Protein AF-A0A2C5Y405-F1 (afdb_monomer)

Mean predicted aligned error: 9.42 Å

Radius of gyration: 28.65 Å; Cα contacts (8 Å, |Δi|>4): 340; chains: 1; bounding box: 115×61×67 Å

Secondary structure (DSSP, 8-state):
-HHHHHHHHHHHHSSPPPHHHHH-HHHHHHHHHSTTTTTT----SS-SHHHHHHHHHHHHHHHHHHHHHHTS-S--S-SSSHHHHHHHHHHTT-HHHHHHHHHHHHHS-HHHHHHHHHHHHHHHHHHHHHHHGGGS-GGGHHHHHHHHHHHHHHHHHHHHHHTTSSSEEEEE-S-S-GGGEEEPP---S-GGGTTS-----TTTEEEEE-EEEEEETTEEEEEEEE-EEEEEHHHHHHHHHHHHHHHHHHHHHHHHHHHHHHHTTS-S---------------

Foldseek 3Di:
DVVLLLVLLLVFQLDFADPVLLPPVVLVCLLCPPPQNPVQAFQHSGNPNLNSVRSSLSLLSLLQVLCQQQQLALFQLDLDCVVRVVLVVVCVVAVQVSLVVSLVRNPPPVVSRVVSNLVSLVSSLVSSCVRCLSSGHPVCNVPSSVSSSVVSVVVNVVSNVQSNDSWNKHWDQDCPDQVQEFESDDPDPDPPPPPPGRRGDPVFWGFRHTWIWTADSVDRDIDTPHGTYTHTCVSRVVSVVVVVVVVVVVVVVVVVVVVVVVVVPPPDDDDDDDDDDDDDDDD

Nearest PDB structures (foldseek):
  1xz4-assembly1_A  TM=3.515E-01  e=3.076E+00  Homo sapiens
  4an8-assembly1_A  TM=2.528E-01  e=4.206E+00  Thermus thermophilus HB8

Organism: NCBI:txid1399860

Structure (mmCIF, N/CA/C/O backbone):
data_AF-A0A2C5Y405-F1
#
_entry.id   AF-A0A2C5Y405-F1
#
loop_
_atom_site.group_PDB
_atom_site.id
_atom_site.type_symbol
_atom_site.label_atom_id
_atom_site.label_alt_id
_atom_site.label_comp_id
_atom_site.label_asym_id
_atom_site.label_entity_id
_atom_site.label_seq_id
_atom_site.pdbx_PDB_ins_code
_atom_site.Cartn_x
_atom_site.Cartn_y
_atom_site.Cartn_z
_atom_site.occupancy
_atom_site.B_iso_or_equiv
_atom_site.auth_seq_id
_atom_site.auth_comp_id
_atom_site.auth_asym_id
_atom_site.auth_atom_id
_atom_site.pdbx_PDB_model_num
ATOM 1 N N . MET A 1 1 ? -8.157 7.840 -0.031 1.00 87.94 1 MET A N 1
ATOM 2 C CA . MET A 1 1 ? -6.852 7.239 0.336 1.00 87.94 1 MET A CA 1
ATOM 3 C C . MET A 1 1 ? -6.112 6.726 -0.893 1.00 87.94 1 MET A C 1
ATOM 5 O O . MET A 1 1 ? -5.014 7.205 -1.124 1.00 87.94 1 MET A O 1
ATOM 9 N N . PHE A 1 2 ? -6.702 5.830 -1.702 1.00 94.31 2 PHE A N 1
ATOM 10 C CA . PHE A 1 2 ? -6.046 5.312 -2.915 1.00 94.31 2 PHE A CA 1
ATOM 11 C C . PHE A 1 2 ? -5.644 6.409 -3.911 1.00 94.31 2 PHE A C 1
ATOM 13 O O . PHE A 1 2 ? -4.476 6.478 -4.256 1.00 94.31 2 PHE A O 1
ATOM 20 N N . SER A 1 3 ? -6.571 7.283 -4.331 1.00 93.94 3 SER A N 1
ATOM 21 C CA . SER A 1 3 ? -6.289 8.290 -5.373 1.00 93.94 3 SER A CA 1
ATOM 22 C C . SER A 1 3 ? -5.082 9.171 -5.042 1.00 93.94 3 SER A C 1
ATOM 24 O O . SER A 1 3 ? -4.212 9.334 -5.886 1.00 93.94 3 SER A O 1
ATOM 26 N N . ASP A 1 4 ? -4.996 9.686 -3.810 1.00 95.25 4 ASP A N 1
ATOM 27 C CA . ASP A 1 4 ? -3.860 10.510 -3.373 1.00 95.25 4 ASP A CA 1
ATOM 28 C C . ASP A 1 4 ? -2.537 9.730 -3.439 1.00 95.25 4 ASP A C 1
ATOM 30 O O . ASP A 1 4 ? -1.524 10.252 -3.897 1.00 95.25 4 ASP A O 1
ATOM 34 N N . ALA A 1 5 ? -2.546 8.469 -2.988 1.00 96.94 5 ALA A N 1
ATOM 35 C CA . ALA A 1 5 ? -1.363 7.616 -3.005 1.00 96.94 5 ALA A CA 1
ATOM 36 C C . ALA A 1 5 ? -0.961 7.215 -4.427 1.00 96.94 5 ALA A C 1
ATOM 38 O O . ALA A 1 5 ? 0.222 7.230 -4.750 1.00 96.94 5 ALA A O 1
ATOM 39 N N . TYR A 1 6 ? -1.929 6.882 -5.279 1.00 95.88 6 TYR A N 1
ATOM 40 C CA . TYR A 1 6 ? -1.695 6.545 -6.676 1.00 95.88 6 TYR A CA 1
ATOM 41 C C . TYR A 1 6 ? -1.058 7.721 -7.419 1.00 95.88 6 TYR A C 1
ATOM 43 O O . TYR A 1 6 ? 0.017 7.549 -7.985 1.00 95.88 6 TYR A O 1
ATOM 51 N N . THR A 1 7 ? -1.657 8.914 -7.338 1.00 95.56 7 THR A N 1
ATOM 52 C CA . THR A 1 7 ? -1.125 10.127 -7.974 1.00 95.56 7 THR A CA 1
ATOM 53 C C . THR A 1 7 ? 0.283 10.442 -7.479 1.00 95.56 7 THR A C 1
ATOM 55 O O . THR A 1 7 ? 1.187 10.598 -8.293 1.00 95.56 7 THR A O 1
ATOM 58 N N . PHE A 1 8 ? 0.511 10.428 -6.160 1.00 96.56 8 PHE A N 1
ATOM 59 C CA . PHE A 1 8 ? 1.835 10.698 -5.595 1.00 96.56 8 PHE A CA 1
ATOM 60 C C . PHE A 1 8 ? 2.906 9.711 -6.093 1.00 96.56 8 PHE A C 1
ATOM 62 O O . PHE A 1 8 ? 4.021 10.114 -6.427 1.00 96.56 8 PHE A O 1
ATOM 69 N N . MET A 1 9 ? 2.584 8.414 -6.167 1.00 95.94 9 MET A N 1
ATOM 70 C CA . MET A 1 9 ? 3.526 7.391 -6.638 1.00 95.94 9 MET A CA 1
ATOM 71 C C . MET A 1 9 ? 3.739 7.443 -8.152 1.00 95.94 9 MET A C 1
ATOM 73 O O . MET A 1 9 ? 4.860 7.242 -8.614 1.00 95.94 9 MET A O 1
ATOM 77 N N . GLU A 1 10 ? 2.693 7.714 -8.931 1.00 93.69 10 GLU A N 1
ATOM 78 C CA . GLU A 1 10 ? 2.799 7.881 -10.381 1.00 93.69 10 GLU A CA 1
ATOM 79 C C . GLU A 1 10 ? 3.699 9.076 -10.713 1.00 93.69 10 GLU A C 1
ATOM 81 O O . GLU A 1 10 ? 4.690 8.905 -11.418 1.00 93.69 10 GLU A O 1
ATOM 86 N N . GLU A 1 11 ? 3.436 10.246 -10.128 1.00 93.56 11 GLU A N 1
ATOM 87 C CA . GLU A 1 11 ? 4.241 11.458 -10.328 1.00 93.56 11 GLU A CA 1
ATOM 88 C C . GLU A 1 11 ? 5.706 11.262 -9.917 1.00 93.56 11 GLU A C 1
ATOM 90 O O . GLU A 1 11 ? 6.606 11.762 -10.585 1.00 93.56 11 GLU A O 1
ATOM 95 N N . SER A 1 12 ? 5.962 10.482 -8.863 1.00 94.56 12 SER A N 1
ATOM 96 C CA . SER A 1 12 ? 7.319 10.295 -8.337 1.00 94.56 12 SER A CA 1
ATOM 97 C C . SER A 1 12 ? 8.140 9.224 -9.064 1.00 94.56 12 SER A C 1
ATOM 99 O O . SER A 1 12 ? 9.366 9.306 -9.069 1.00 94.56 12 SER A O 1
ATOM 101 N N . PHE A 1 13 ? 7.505 8.205 -9.659 1.00 94.38 13 PHE A N 1
ATOM 102 C CA . PHE A 1 13 ? 8.208 7.035 -10.221 1.00 94.38 13 PHE A CA 1
ATOM 103 C C . PHE A 1 13 ? 7.999 6.813 -11.729 1.00 94.38 13 PHE A C 1
ATOM 105 O O . PHE A 1 13 ? 8.711 5.992 -12.328 1.00 94.38 13 PHE A O 1
ATOM 112 N N . ALA A 1 14 ? 7.064 7.533 -12.359 1.00 90.56 14 ALA A N 1
ATOM 113 C CA . ALA A 1 14 ? 6.903 7.568 -13.813 1.00 90.56 14 ALA A CA 1
ATOM 114 C C . ALA A 1 14 ? 7.957 8.403 -14.577 1.00 90.56 14 ALA A C 1
ATOM 116 O O . ALA A 1 14 ? 8.161 8.109 -15.763 1.00 90.56 14 ALA A O 1
ATOM 117 N N . PRO A 1 15 ? 8.647 9.398 -13.980 1.00 92.81 15 PRO A N 1
ATOM 118 C CA . PRO A 1 15 ? 9.746 10.083 -14.654 1.00 92.81 15 PRO A CA 1
ATOM 119 C C . PRO A 1 15 ? 10.910 9.158 -15.046 1.00 92.81 15 PRO A C 1
ATOM 121 O O . PRO A 1 15 ? 11.004 7.986 -14.647 1.00 92.81 15 PRO A O 1
ATOM 124 N N . ASP A 1 16 ? 11.786 9.688 -15.898 1.00 94.81 16 ASP A N 1
ATOM 125 C CA . ASP A 1 16 ? 13.017 9.011 -16.298 1.00 94.81 16 ASP A CA 1
ATOM 126 C C . ASP A 1 16 ? 14.001 8.960 -15.129 1.00 94.81 16 ASP A C 1
ATOM 128 O O . ASP A 1 16 ? 14.202 9.940 -14.422 1.00 94.81 16 ASP A O 1
ATOM 132 N N . LEU A 1 17 ? 14.639 7.805 -14.954 1.00 94.12 17 LEU A N 1
ATOM 133 C CA . LEU A 1 17 ? 15.791 7.673 -14.070 1.00 94.12 17 LEU A CA 1
ATOM 134 C C . LEU A 1 17 ? 17.080 7.916 -14.844 1.00 94.12 17 LEU A C 1
ATOM 136 O O . LEU A 1 17 ? 17.173 7.584 -16.032 1.00 94.12 17 LEU A O 1
ATOM 140 N N . ASP A 1 18 ? 18.095 8.403 -14.139 1.00 92.31 18 ASP A N 1
ATOM 141 C CA . ASP A 1 18 ? 19.425 8.593 -14.699 1.00 92.31 18 ASP A CA 1
ATOM 142 C C . ASP A 1 18 ? 20.052 7.280 -15.160 1.00 92.31 18 ASP A C 1
ATOM 144 O O . ASP A 1 18 ? 19.855 6.206 -14.583 1.00 92.31 18 ASP A O 1
ATOM 148 N N . THR A 1 19 ? 20.885 7.376 -16.195 1.00 91.00 19 THR A N 1
ATOM 149 C CA . THR A 1 19 ? 21.580 6.211 -16.763 1.00 91.00 19 THR A CA 1
ATOM 150 C C . THR A 1 19 ? 22.459 5.482 -15.742 1.00 91.00 19 THR A C 1
ATOM 152 O O . THR A 1 19 ? 22.576 4.259 -15.817 1.00 91.00 19 THR A O 1
ATOM 155 N N . SER A 1 20 ? 23.015 6.202 -14.763 1.00 89.88 20 SER A N 1
ATOM 156 C CA . SER A 1 20 ? 23.759 5.645 -13.628 1.00 89.88 20 SER A CA 1
ATOM 157 C C . SER A 1 20 ? 22.871 4.761 -12.744 1.00 89.88 20 SER A C 1
ATOM 159 O O . SER A 1 20 ? 23.219 3.609 -12.492 1.00 89.88 20 SER A O 1
ATOM 161 N N . CYS A 1 21 ? 21.686 5.243 -12.356 1.00 91.19 21 CYS A N 1
ATOM 162 C CA . CYS A 1 21 ? 20.697 4.484 -11.584 1.00 91.19 21 CYS A CA 1
ATOM 163 C C . CYS A 1 21 ? 20.204 3.242 -12.353 1.00 91.19 21 CYS A C 1
ATOM 165 O O . CYS A 1 21 ? 20.094 2.145 -11.801 1.00 91.19 21 CYS A O 1
ATOM 167 N N . LEU A 1 22 ? 19.966 3.371 -13.663 1.00 93.12 22 LEU A N 1
ATOM 168 C CA . LEU A 1 22 ? 19.557 2.242 -14.510 1.00 93.12 22 LEU A CA 1
ATOM 169 C C . LEU A 1 22 ? 20.637 1.147 -14.628 1.00 93.12 22 LEU A C 1
ATOM 171 O O . LEU A 1 22 ? 20.298 -0.021 -14.850 1.00 93.12 22 LEU A O 1
ATOM 175 N N . ALA A 1 23 ? 21.917 1.516 -14.519 1.00 91.88 23 ALA A N 1
ATOM 176 C CA . ALA A 1 23 ? 23.056 0.605 -14.637 1.00 91.88 23 ALA A CA 1
ATOM 177 C C . ALA A 1 23 ? 23.430 -0.092 -13.316 1.00 91.88 23 ALA A C 1
ATOM 179 O O . ALA A 1 23 ? 24.038 -1.163 -13.351 1.00 91.88 23 ALA A O 1
ATOM 180 N N . GLU A 1 24 ? 23.057 0.485 -12.174 1.00 93.31 24 GLU A N 1
ATOM 181 C CA . GLU A 1 24 ? 23.431 -0.001 -10.845 1.00 93.31 24 GLU A CA 1
ATOM 182 C C . GLU A 1 24 ? 22.626 -1.247 -10.439 1.00 93.31 24 GLU A C 1
ATOM 184 O O . GLU A 1 24 ? 21.501 -1.163 -9.947 1.00 93.31 24 GLU A O 1
ATOM 189 N N . ALA A 1 25 ? 23.196 -2.435 -10.659 1.00 91.06 25 ALA A N 1
ATOM 190 C CA . ALA A 1 25 ? 22.500 -3.709 -10.468 1.00 91.06 25 ALA A CA 1
ATOM 191 C C . ALA A 1 25 ? 22.003 -3.929 -9.028 1.00 91.06 25 ALA A C 1
ATOM 193 O O . ALA A 1 25 ? 20.919 -4.489 -8.851 1.00 91.06 25 ALA A O 1
ATOM 194 N N . SER A 1 26 ? 22.756 -3.455 -8.030 1.00 93.38 26 SER A N 1
ATOM 195 C CA . SER A 1 26 ? 22.448 -3.649 -6.609 1.00 93.38 26 SER A CA 1
ATOM 196 C C . SER A 1 26 ? 21.105 -3.029 -6.200 1.00 93.38 26 SER A C 1
ATOM 198 O O . SER A 1 26 ? 20.311 -3.684 -5.524 1.00 93.38 26 SER A O 1
ATOM 200 N N . ILE A 1 27 ? 20.792 -1.823 -6.697 1.00 93.00 27 ILE A N 1
ATOM 201 C CA . ILE A 1 27 ? 19.512 -1.133 -6.454 1.00 93.00 27 ILE A CA 1
ATOM 202 C C . ILE A 1 27 ? 18.344 -1.991 -6.954 1.00 93.00 27 ILE A C 1
ATOM 204 O O . ILE A 1 27 ? 17.356 -2.211 -6.253 1.00 93.00 27 ILE A O 1
ATOM 208 N N . TRP A 1 28 ? 18.454 -2.518 -8.174 1.00 94.38 28 TRP A N 1
ATOM 209 C CA . TRP A 1 28 ? 17.375 -3.298 -8.774 1.00 94.38 28 TRP A CA 1
ATOM 210 C C . TRP A 1 28 ? 17.215 -4.680 -8.145 1.00 94.38 28 TRP A C 1
ATOM 212 O O . TRP A 1 28 ? 16.102 -5.203 -8.109 1.00 94.38 28 TRP A O 1
ATOM 222 N N . GLU A 1 29 ? 18.302 -5.294 -7.683 1.00 93.31 29 GLU A N 1
ATOM 223 C CA . GLU A 1 29 ? 18.243 -6.555 -6.942 1.00 93.31 29 GLU A CA 1
ATOM 224 C C . GLU A 1 29 ? 17.565 -6.368 -5.583 1.00 93.31 29 GLU A C 1
ATOM 226 O O . GLU A 1 29 ? 16.694 -7.168 -5.248 1.00 93.31 29 GLU A O 1
ATOM 231 N N . ALA A 1 30 ? 17.868 -5.286 -4.857 1.00 93.19 30 ALA A N 1
ATOM 232 C CA . ALA A 1 30 ? 17.200 -4.964 -3.596 1.00 93.19 30 ALA A CA 1
ATOM 233 C C . ALA A 1 30 ? 15.675 -4.846 -3.770 1.00 93.19 30 ALA A C 1
ATOM 235 O O . ALA A 1 30 ? 14.915 -5.495 -3.053 1.00 93.19 30 ALA A O 1
ATOM 236 N N . VAL A 1 31 ? 15.222 -4.103 -4.786 1.00 94.44 31 VAL A N 1
ATOM 237 C CA . VAL A 1 31 ? 13.786 -3.926 -5.066 1.00 94.44 31 VAL A CA 1
ATOM 238 C C . VAL A 1 31 ? 13.123 -5.238 -5.497 1.00 94.44 31 VAL A C 1
ATOM 240 O O . VAL A 1 31 ? 12.053 -5.580 -4.999 1.00 94.44 31 VAL A O 1
ATOM 243 N N . ARG A 1 32 ? 13.743 -6.005 -6.405 1.00 94.88 32 ARG A N 1
ATOM 244 C CA . ARG A 1 32 ? 13.164 -7.263 -6.922 1.00 94.88 32 ARG A CA 1
ATOM 245 C C . ARG A 1 32 ? 13.108 -8.381 -5.882 1.00 94.88 32 ARG A C 1
ATOM 247 O O . ARG A 1 32 ? 12.221 -9.225 -5.969 1.00 94.88 32 ARG A O 1
ATOM 254 N N . ASN A 1 33 ? 14.048 -8.398 -4.939 1.00 93.75 33 ASN A N 1
ATOM 255 C CA . ASN A 1 33 ? 14.127 -9.412 -3.887 1.00 93.75 33 ASN A CA 1
ATOM 256 C C . ASN A 1 33 ? 13.334 -9.028 -2.632 1.00 93.75 33 ASN A C 1
ATOM 258 O O . ASN A 1 33 ? 13.235 -9.829 -1.706 1.00 93.75 33 ASN A O 1
ATOM 262 N N . HIS A 1 34 ? 12.768 -7.820 -2.574 1.00 93.94 34 HIS A N 1
ATOM 263 C CA . HIS A 1 34 ? 11.940 -7.424 -1.447 1.00 93.94 34 HIS A CA 1
ATOM 264 C C . HIS A 1 34 ? 10.684 -8.318 -1.371 1.00 93.94 34 HIS A C 1
ATOM 266 O O . HIS A 1 34 ? 9.990 -8.441 -2.383 1.00 93.94 34 HIS A O 1
ATOM 272 N N . PRO A 1 35 ? 10.314 -8.889 -0.205 1.00 91.62 35 PRO A N 1
ATOM 273 C CA . PRO A 1 35 ? 9.228 -9.872 -0.098 1.00 91.62 35 PRO A CA 1
ATOM 274 C C . PRO A 1 35 ? 7.871 -9.420 -0.656 1.00 91.62 35 PRO A C 1
ATOM 276 O O . PRO A 1 35 ? 7.104 -10.238 -1.150 1.00 91.62 35 PRO A O 1
ATOM 279 N N . SER A 1 36 ? 7.565 -8.118 -0.605 1.00 89.19 36 SER A N 1
ATOM 280 C CA . SER A 1 36 ? 6.316 -7.574 -1.170 1.00 89.19 36 SER A CA 1
ATOM 281 C C . SER A 1 36 ? 6.307 -7.493 -2.702 1.00 89.19 36 SER A C 1
ATOM 283 O O . SER A 1 36 ? 5.241 -7.365 -3.296 1.00 89.19 36 SER A O 1
ATOM 285 N N . ILE A 1 37 ? 7.480 -7.504 -3.338 1.00 92.00 37 ILE A N 1
ATOM 286 C CA . ILE A 1 37 ? 7.657 -7.349 -4.791 1.00 92.00 37 ILE A CA 1
ATOM 287 C C . ILE A 1 37 ? 8.045 -8.671 -5.441 1.00 92.00 37 ILE A C 1
ATOM 289 O O . ILE A 1 37 ? 7.617 -8.953 -6.563 1.00 92.00 37 ILE A O 1
ATOM 293 N N . GLN A 1 38 ? 8.829 -9.484 -4.736 1.00 85.94 38 GLN A N 1
ATOM 294 C CA . GLN A 1 38 ? 9.310 -10.774 -5.191 1.00 85.94 38 GLN A CA 1
ATOM 295 C C . GLN A 1 38 ? 8.123 -11.633 -5.656 1.00 85.94 38 GLN A C 1
ATOM 297 O O . GLN A 1 38 ? 7.198 -11.901 -4.896 1.00 85.94 38 GLN A O 1
ATOM 302 N N . HIS A 1 39 ? 8.136 -12.029 -6.933 1.00 83.19 39 HIS A N 1
ATOM 303 C CA . HIS A 1 39 ? 7.066 -12.785 -7.614 1.00 83.19 39 HIS A CA 1
ATOM 304 C C . HIS A 1 39 ? 5.734 -12.047 -7.845 1.00 83.19 39 HIS A C 1
ATOM 306 O O . HIS A 1 39 ? 4.821 -12.617 -8.448 1.00 83.19 39 HIS A O 1
ATOM 312 N N . SER A 1 40 ? 5.625 -10.783 -7.435 1.00 87.19 40 SER A N 1
ATOM 313 C CA . SER A 1 40 ? 4.434 -9.974 -7.678 1.00 87.19 40 SER A CA 1
ATOM 314 C C . SER A 1 40 ? 4.458 -9.394 -9.091 1.00 87.19 40 SER A C 1
ATOM 316 O O . SER A 1 40 ? 3.633 -9.770 -9.915 1.00 87.19 40 SER A O 1
ATOM 318 N N . ILE A 1 41 ? 5.444 -8.556 -9.424 1.00 92.62 41 ILE A N 1
ATOM 319 C CA . ILE A 1 41 ? 5.529 -7.887 -10.733 1.00 92.62 41 ILE A CA 1
ATOM 320 C C . ILE A 1 41 ? 6.963 -7.853 -11.280 1.00 92.62 41 ILE A C 1
ATOM 322 O O . ILE A 1 41 ? 7.923 -7.810 -10.504 1.00 92.62 41 ILE A O 1
ATOM 326 N N . PRO A 1 42 ? 7.156 -7.846 -12.612 1.00 94.12 42 PRO A N 1
ATOM 327 C CA . PRO A 1 42 ? 8.471 -7.630 -13.200 1.00 94.12 42 PRO A CA 1
ATOM 328 C C . PRO A 1 42 ? 8.917 -6.182 -13.001 1.00 94.12 42 PRO A C 1
ATOM 330 O O . PRO A 1 42 ? 8.158 -5.256 -13.252 1.00 94.12 42 PRO A O 1
ATOM 333 N N . ILE A 1 43 ? 10.187 -5.972 -12.655 1.00 94.75 43 ILE A N 1
ATOM 334 C CA . ILE A 1 43 ? 10.770 -4.629 -12.523 1.00 94.75 43 ILE A CA 1
ATOM 335 C C . ILE A 1 43 ? 11.943 -4.470 -13.508 1.00 94.75 43 ILE A C 1
ATOM 337 O O . ILE A 1 43 ? 13.094 -4.772 -13.155 1.00 94.75 43 ILE A O 1
ATOM 341 N N . PRO A 1 44 ? 11.703 -4.047 -14.765 1.00 95.12 44 PRO A N 1
ATOM 342 C CA . PRO A 1 44 ? 12.776 -3.771 -15.718 1.00 95.12 44 PRO A CA 1
ATOM 343 C C . PRO A 1 44 ? 13.598 -2.538 -15.318 1.00 95.12 44 PRO A C 1
ATOM 345 O O . PRO A 1 44 ? 13.049 -1.507 -14.945 1.00 95.12 44 PRO A O 1
ATOM 348 N N . SER A 1 45 ? 14.925 -2.623 -15.456 1.00 94.81 45 SER A N 1
ATOM 349 C CA . SER A 1 45 ? 15.841 -1.496 -15.228 1.00 94.81 45 SER A CA 1
ATOM 350 C C . SER A 1 45 ? 15.979 -0.612 -16.475 1.00 94.81 45 SER A C 1
ATOM 352 O O . SER A 1 45 ? 16.992 -0.639 -17.183 1.00 94.81 45 SER A O 1
ATOM 354 N N . SER A 1 46 ? 14.911 0.103 -16.835 1.00 94.81 46 SER A N 1
ATOM 355 C CA . SER A 1 46 ? 14.868 0.964 -18.026 1.00 94.81 46 SER A CA 1
ATOM 356 C C . SER A 1 46 ? 13.878 2.117 -17.892 1.00 94.81 46 SER A C 1
ATOM 358 O O . SER A 1 46 ? 13.074 2.132 -16.970 1.00 94.81 46 SER A O 1
ATOM 360 N N . ASN A 1 47 ? 13.900 3.060 -18.835 1.00 95.56 47 ASN A N 1
ATOM 361 C CA . ASN A 1 47 ? 12.902 4.131 -18.939 1.00 95.56 47 ASN A CA 1
ATOM 362 C C . ASN A 1 47 ? 11.795 3.831 -19.962 1.00 95.56 47 ASN A C 1
ATOM 364 O O . ASN A 1 47 ? 11.111 4.743 -20.423 1.00 95.56 47 ASN A O 1
ATOM 368 N N . SER A 1 48 ? 11.592 2.561 -20.334 1.00 94.69 48 SER A N 1
ATOM 369 C CA . SER A 1 48 ? 10.452 2.206 -21.180 1.00 94.69 48 SER A CA 1
ATOM 370 C C . SER A 1 48 ? 9.129 2.553 -20.472 1.00 94.69 48 SER A C 1
ATOM 372 O O . SER A 1 48 ? 9.066 2.518 -19.237 1.00 94.69 48 SER A O 1
ATOM 374 N N . PRO A 1 49 ? 8.045 2.850 -21.213 1.00 93.38 49 PRO A N 1
ATOM 375 C CA . PRO A 1 49 ? 6.737 3.100 -20.604 1.00 93.38 49 PRO A CA 1
ATOM 376 C C . PRO A 1 49 ? 6.276 1.956 -19.687 1.00 93.38 49 PRO A C 1
ATOM 378 O O . PRO A 1 49 ? 5.718 2.195 -18.618 1.00 93.38 49 PRO A O 1
ATOM 381 N N . ALA A 1 50 ? 6.567 0.707 -20.069 1.00 93.00 50 ALA A N 1
ATOM 382 C CA . ALA A 1 50 ? 6.267 -0.463 -19.253 1.00 93.00 50 ALA A CA 1
ATOM 383 C C . ALA A 1 50 ? 7.085 -0.475 -17.950 1.00 93.00 50 ALA A C 1
ATOM 385 O O . ALA A 1 50 ? 6.521 -0.683 -16.880 1.00 93.00 50 ALA A O 1
ATOM 386 N N . ALA A 1 51 ? 8.392 -0.196 -18.012 1.00 94.75 51 ALA A N 1
ATOM 387 C CA . ALA A 1 51 ? 9.257 -0.159 -16.834 1.00 94.75 51 ALA A CA 1
ATOM 388 C C . ALA A 1 51 ? 8.850 0.936 -15.837 1.00 94.75 51 ALA A C 1
ATOM 390 O O . ALA A 1 51 ? 8.774 0.674 -14.638 1.00 94.75 51 ALA A O 1
ATOM 391 N N . LYS A 1 52 ? 8.520 2.135 -16.331 1.00 95.38 52 LYS A N 1
ATOM 392 C CA . LYS A 1 52 ? 7.990 3.251 -15.529 1.00 95.38 52 LYS A CA 1
ATOM 393 C C . LYS A 1 52 ? 6.720 2.867 -14.779 1.00 95.38 52 LYS A C 1
ATOM 395 O O . LYS A 1 52 ? 6.628 3.050 -13.569 1.00 95.38 52 LYS A O 1
ATOM 400 N N . ARG A 1 53 ? 5.770 2.246 -15.485 1.00 93.44 53 ARG A N 1
ATOM 401 C CA . ARG A 1 53 ? 4.524 1.756 -14.886 1.00 93.44 53 ARG A CA 1
ATOM 402 C C . ARG A 1 53 ? 4.787 0.721 -13.795 1.00 93.44 53 ARG A C 1
ATOM 404 O O . ARG A 1 53 ? 4.185 0.799 -12.729 1.00 93.44 53 ARG A O 1
ATOM 411 N N . MET A 1 54 ? 5.696 -0.224 -14.037 1.00 95.56 54 MET A N 1
ATOM 412 C CA . MET A 1 54 ? 6.052 -1.226 -13.031 1.00 95.56 54 MET A CA 1
ATOM 413 C C . MET A 1 54 ? 6.720 -0.603 -11.801 1.00 95.56 54 MET A C 1
ATOM 415 O O . MET A 1 54 ? 6.443 -1.047 -10.693 1.00 95.56 54 MET A O 1
ATOM 419 N N . ARG A 1 55 ? 7.545 0.445 -11.959 1.00 95.69 55 ARG A N 1
ATOM 420 C CA . ARG A 1 55 ? 8.109 1.183 -10.814 1.00 95.69 55 ARG A CA 1
ATOM 421 C C . ARG A 1 55 ? 7.027 1.847 -9.966 1.00 95.69 55 ARG A C 1
ATOM 423 O O . ARG A 1 55 ? 7.037 1.672 -8.752 1.00 95.69 55 ARG A O 1
ATOM 430 N N . ALA A 1 56 ? 6.087 2.558 -10.590 1.00 95.56 56 ALA A N 1
ATOM 431 C CA . ALA A 1 56 ? 4.978 3.195 -9.876 1.00 95.56 56 ALA A CA 1
ATOM 432 C C . ALA A 1 56 ? 4.085 2.158 -9.168 1.00 95.56 56 ALA A C 1
ATOM 434 O O . ALA A 1 56 ? 3.734 2.327 -8.001 1.00 95.56 56 ALA A O 1
ATOM 435 N N . ALA A 1 57 ? 3.788 1.034 -9.830 1.00 95.81 57 ALA A N 1
ATOM 436 C CA . ALA A 1 57 ? 3.057 -0.074 -9.217 1.00 95.81 57 ALA A CA 1
ATOM 437 C C . ALA A 1 57 ? 3.825 -0.700 -8.039 1.00 95.81 57 ALA A C 1
ATOM 439 O O . ALA A 1 57 ? 3.227 -0.964 -6.999 1.00 95.81 57 ALA A O 1
ATOM 440 N N . ALA A 1 58 ? 5.143 -0.894 -8.160 1.00 96.69 58 ALA A N 1
ATOM 441 C CA . ALA A 1 58 ? 5.990 -1.408 -7.080 1.00 96.69 58 ALA A CA 1
ATOM 442 C C . ALA A 1 58 ? 5.999 -0.477 -5.867 1.00 96.69 58 ALA A C 1
ATOM 444 O O . ALA A 1 58 ? 5.833 -0.935 -4.736 1.00 96.69 58 ALA A O 1
ATOM 445 N N . ALA A 1 59 ? 6.135 0.830 -6.112 1.00 97.00 59 ALA A N 1
ATOM 446 C CA . ALA A 1 59 ? 6.042 1.849 -5.079 1.00 97.00 59 ALA A CA 1
ATOM 447 C C . ALA A 1 59 ? 4.694 1.746 -4.352 1.00 97.00 59 ALA A C 1
ATOM 449 O O . ALA A 1 59 ? 4.644 1.661 -3.126 1.00 97.00 59 ALA A O 1
ATOM 4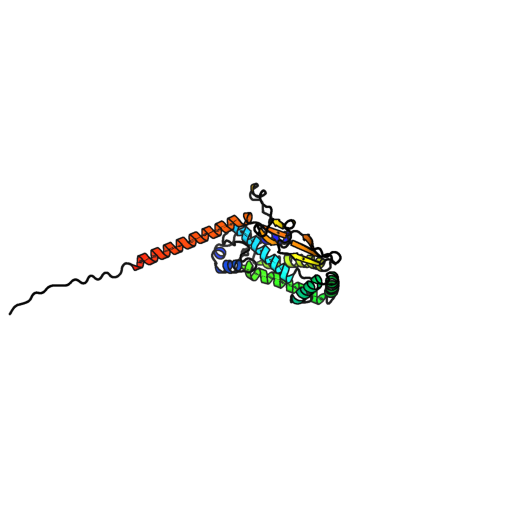50 N N . LEU A 1 60 ? 3.592 1.641 -5.096 1.00 97.19 60 LEU A N 1
ATOM 451 C CA . LEU A 1 60 ? 2.266 1.549 -4.498 1.00 97.19 60 LEU A CA 1
ATOM 452 C C . LEU A 1 60 ? 2.042 0.239 -3.719 1.00 97.19 60 LEU A C 1
ATOM 454 O O . LEU A 1 60 ? 1.486 0.290 -2.622 1.00 97.19 60 LEU A O 1
ATOM 458 N N . ILE A 1 61 ? 2.535 -0.904 -4.218 1.00 96.56 61 ILE A N 1
ATOM 459 C CA . ILE A 1 61 ? 2.527 -2.194 -3.501 1.00 96.56 61 ILE A CA 1
ATOM 460 C C . ILE A 1 61 ? 3.285 -2.072 -2.179 1.00 96.56 61 ILE A C 1
ATOM 462 O O . ILE A 1 61 ? 2.787 -2.467 -1.126 1.00 96.56 61 ILE A O 1
ATOM 466 N N . MET A 1 62 ? 4.506 -1.542 -2.211 1.00 96.38 62 MET A N 1
ATOM 467 C CA . MET A 1 62 ? 5.297 -1.402 -0.995 1.00 96.38 62 MET A CA 1
ATOM 468 C C . MET A 1 62 ? 4.646 -0.455 0.003 1.00 96.38 62 MET A C 1
ATOM 470 O O . MET A 1 62 ? 4.577 -0.765 1.192 1.00 96.38 62 MET A O 1
ATOM 474 N N . TYR A 1 63 ? 4.155 0.684 -0.479 1.00 98.00 63 TYR A N 1
ATOM 475 C CA . TYR A 1 63 ? 3.523 1.675 0.369 1.00 98.00 63 TYR A CA 1
ATOM 476 C C . TYR A 1 63 ? 2.257 1.122 1.019 1.00 98.00 63 TYR A C 1
ATOM 478 O O . TYR A 1 63 ? 2.102 1.233 2.231 1.00 98.00 63 TYR A O 1
ATOM 486 N N . SER A 1 64 ? 1.394 0.438 0.262 1.00 97.31 64 SER A N 1
ATOM 487 C CA . SER A 1 64 ? 0.175 -0.167 0.808 1.00 97.31 64 SER A CA 1
ATOM 488 C C . SER A 1 64 ? 0.480 -1.252 1.848 1.00 97.31 64 SER A C 1
ATOM 490 O O . SER A 1 64 ? -0.184 -1.321 2.881 1.00 97.31 64 SER A O 1
ATOM 492 N N . ARG A 1 65 ? 1.538 -2.050 1.655 1.00 96.38 65 ARG A N 1
ATOM 493 C CA . ARG A 1 65 ? 1.998 -3.038 2.649 1.00 96.38 65 ARG A CA 1
ATOM 494 C C . ARG A 1 65 ? 2.554 -2.378 3.913 1.00 96.38 65 ARG A C 1
ATOM 496 O O . ARG A 1 65 ? 2.254 -2.836 5.014 1.00 96.38 65 ARG A O 1
ATOM 503 N N . ALA A 1 66 ? 3.314 -1.292 3.777 1.00 96.81 66 ALA A N 1
ATOM 504 C CA . ALA A 1 66 ? 3.805 -0.521 4.918 1.00 96.81 66 ALA A CA 1
ATOM 505 C C . ALA A 1 66 ? 2.649 0.137 5.694 1.00 96.81 66 ALA A C 1
ATOM 507 O O . ALA A 1 66 ? 2.604 0.067 6.923 1.00 96.81 66 ALA A O 1
ATOM 508 N N . LEU A 1 67 ? 1.665 0.705 4.989 1.00 97.62 67 LEU A N 1
ATOM 509 C CA . LEU A 1 67 ? 0.445 1.243 5.592 1.00 97.62 67 LEU A CA 1
ATOM 510 C C . LEU A 1 67 ? -0.329 0.163 6.350 1.00 97.62 67 LEU A C 1
ATOM 512 O O . LEU A 1 67 ? -0.707 0.397 7.494 1.00 97.62 67 LEU A O 1
ATOM 516 N N . ALA A 1 68 ? -0.503 -1.027 5.772 1.00 95.50 68 ALA A N 1
ATOM 517 C CA . ALA A 1 68 ? -1.164 -2.146 6.444 1.00 95.50 68 ALA A CA 1
ATOM 518 C C . ALA A 1 68 ? -0.446 -2.573 7.728 1.00 95.50 68 ALA A C 1
ATOM 520 O O . ALA A 1 68 ? -1.086 -2.876 8.730 1.00 95.50 68 ALA A O 1
ATOM 521 N N . LYS A 1 69 ? 0.889 -2.556 7.708 1.00 94.19 69 LYS A N 1
ATOM 522 C CA . LYS A 1 69 ? 1.720 -2.944 8.849 1.00 94.19 69 LYS A CA 1
ATOM 523 C C . LYS A 1 69 ? 1.677 -1.930 9.994 1.00 94.19 69 LYS A C 1
ATOM 525 O O . LYS A 1 69 ? 1.702 -2.330 11.154 1.00 94.19 69 LYS A O 1
ATOM 530 N N . TYR A 1 70 ? 1.641 -0.632 9.688 1.00 95.75 70 TYR A N 1
ATOM 531 C CA . TYR A 1 70 ? 1.861 0.413 10.696 1.00 95.75 70 TYR A CA 1
ATOM 532 C C . TYR A 1 70 ? 0.682 1.362 10.915 1.00 95.75 70 TYR A C 1
ATOM 534 O O . TYR A 1 70 ? 0.501 1.828 12.037 1.00 95.75 70 TYR A O 1
ATOM 542 N N . ILE A 1 71 ? -0.105 1.675 9.884 1.00 96.44 71 ILE A N 1
ATOM 543 C CA . ILE A 1 71 ? -1.192 2.665 9.952 1.00 96.44 71 ILE A CA 1
ATOM 544 C C . ILE A 1 71 ? -2.559 1.993 10.069 1.00 96.44 71 ILE A C 1
ATOM 546 O O . ILE A 1 71 ? -3.328 2.372 10.946 1.00 96.44 71 ILE A O 1
ATOM 550 N N . TRP A 1 72 ? -2.874 0.988 9.248 1.00 95.94 72 TRP A N 1
ATOM 551 C CA . TRP A 1 72 ? -4.195 0.340 9.238 1.00 95.94 72 TRP A CA 1
ATOM 552 C C . TRP A 1 72 ? -4.383 -0.674 10.375 1.00 95.94 72 TRP A C 1
ATOM 554 O O . TRP A 1 72 ? -4.779 -1.818 10.174 1.00 95.94 72 TRP A O 1
ATOM 564 N N . ARG A 1 73 ? -4.064 -0.236 11.591 1.00 93.94 73 ARG A N 1
ATOM 565 C CA . ARG A 1 73 ? -4.121 -1.006 12.832 1.00 93.94 73 ARG A CA 1
ATOM 566 C C . ARG A 1 73 ? -5.408 -0.688 13.596 1.00 93.94 73 ARG A C 1
ATOM 568 O O . ARG A 1 73 ? -5.945 0.410 13.429 1.00 93.94 73 ARG A O 1
ATOM 575 N N . PRO A 1 74 ? -5.898 -1.579 14.472 1.00 93.69 74 PRO A N 1
ATOM 576 C CA . PRO A 1 74 ? -7.103 -1.321 15.262 1.00 93.69 74 PRO A CA 1
ATOM 577 C C . PRO A 1 74 ? -6.899 -0.245 16.340 1.00 93.69 74 PRO A C 1
ATOM 579 O O . PRO A 1 74 ? -7.822 0.510 16.631 1.00 93.69 74 PRO A O 1
ATOM 582 N N . THR A 1 75 ? -5.696 -0.146 16.922 1.00 93.69 75 THR A N 1
ATOM 583 C CA . THR A 1 75 ? -5.343 0.864 17.939 1.00 93.69 75 THR A CA 1
ATOM 584 C C . THR A 1 75 ? -3.862 1.248 17.839 1.00 93.69 75 THR A C 1
ATOM 586 O O . THR A 1 75 ? -3.083 0.552 17.189 1.00 93.69 75 THR A O 1
ATOM 589 N N . TYR A 1 76 ? -3.452 2.327 18.518 1.00 93.94 76 TYR A N 1
ATOM 590 C CA . TYR A 1 76 ? -2.042 2.738 18.613 1.00 93.94 76 TYR A CA 1
ATOM 591 C C . TYR A 1 76 ? -1.493 2.678 20.047 1.00 93.94 76 TYR A C 1
ATOM 593 O O . TYR A 1 76 ? -0.586 3.427 20.399 1.00 93.94 76 TYR A O 1
ATOM 601 N N . ILE A 1 77 ? -2.031 1.819 20.919 1.00 90.94 77 ILE A N 1
ATOM 602 C CA . ILE A 1 77 ? -1.540 1.715 22.309 1.00 90.94 77 ILE A CA 1
ATOM 603 C C . ILE A 1 77 ? -0.109 1.172 22.361 1.00 90.94 77 ILE A C 1
ATOM 605 O O . ILE A 1 77 ? 0.731 1.651 23.138 1.00 90.94 77 ILE A O 1
ATOM 609 N N . THR A 1 78 ? 0.167 0.146 21.561 1.00 87.12 78 THR A N 1
ATOM 610 C CA . THR A 1 78 ? 1.455 -0.545 21.514 1.00 87.12 78 THR A CA 1
ATOM 611 C C . THR A 1 78 ? 2.130 -0.328 20.170 1.00 87.12 78 THR A C 1
ATOM 613 O O . THR A 1 78 ? 1.490 -0.165 19.130 1.00 87.12 78 THR A O 1
ATOM 616 N N . ARG A 1 79 ? 3.464 -0.346 20.182 1.00 81.50 79 ARG A N 1
ATOM 617 C CA . ARG A 1 79 ? 4.259 -0.354 18.946 1.00 81.50 79 ARG A CA 1
ATOM 618 C C . ARG A 1 79 ? 4.240 -1.730 18.281 1.00 81.50 79 ARG A C 1
ATOM 620 O O . ARG A 1 79 ? 4.264 -1.815 17.063 1.00 81.50 79 ARG A O 1
ATOM 627 N N . GLU A 1 80 ? 4.175 -2.780 19.091 1.00 83.44 80 GLU A N 1
ATOM 628 C CA . GLU A 1 80 ? 4.111 -4.175 18.658 1.00 83.44 80 GLU A CA 1
ATOM 629 C C . GLU A 1 80 ? 2.709 -4.553 18.176 1.00 83.44 80 GLU A C 1
ATOM 631 O O . GLU A 1 80 ? 1.712 -3.994 18.649 1.00 83.44 80 GLU A O 1
ATOM 636 N N . THR A 1 81 ? 2.652 -5.527 17.266 1.00 83.25 81 THR A N 1
ATOM 637 C CA . THR A 1 81 ? 1.425 -6.024 16.625 1.00 83.25 81 THR A CA 1
ATOM 638 C C . THR A 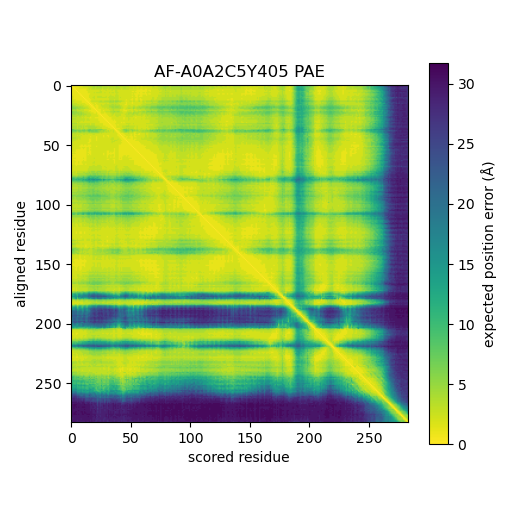1 81 ? 0.737 -7.149 17.404 1.00 83.25 81 THR A C 1
ATOM 640 O O . THR A 1 81 ? -0.307 -7.634 16.980 1.00 83.25 81 THR A O 1
ATOM 643 N N . ASP A 1 82 ? 1.267 -7.569 18.556 1.00 88.62 82 ASP A N 1
ATOM 644 C CA . ASP A 1 82 ? 0.672 -8.658 19.346 1.00 88.62 82 ASP A CA 1
ATOM 645 C C . ASP A 1 82 ? -0.701 -8.292 19.918 1.00 88.62 82 ASP A C 1
ATOM 647 O O . ASP A 1 82 ? -1.598 -9.138 19.974 1.00 88.62 82 ASP A O 1
ATOM 651 N N . LEU A 1 83 ? -0.918 -7.013 20.243 1.00 91.56 83 LEU A N 1
ATOM 652 C CA . LEU A 1 83 ? -2.251 -6.518 20.583 1.00 91.56 83 LEU A CA 1
ATOM 653 C C . LEU A 1 83 ? -3.214 -6.647 19.393 1.00 91.56 83 LEU A C 1
ATOM 655 O O . LEU A 1 83 ? -4.364 -7.033 19.581 1.00 91.56 83 LEU A O 1
ATOM 659 N N . ASP A 1 84 ? -2.742 -6.398 18.170 1.00 91.75 84 ASP A N 1
ATOM 660 C CA . ASP A 1 84 ? -3.566 -6.516 16.963 1.00 91.75 84 ASP A CA 1
ATOM 661 C C . ASP A 1 84 ? -3.976 -7.973 16.728 1.00 91.75 84 ASP A C 1
ATOM 663 O O . ASP A 1 84 ? -5.136 -8.243 16.427 1.00 91.75 84 ASP A O 1
ATOM 667 N N . LYS A 1 85 ? -3.050 -8.922 16.927 1.00 91.56 85 LYS A N 1
ATOM 668 C CA . LYS A 1 85 ? -3.341 -10.364 16.855 1.00 91.56 85 LYS A CA 1
ATOM 669 C C . LYS A 1 85 ? -4.329 -10.795 17.935 1.00 91.56 85 LYS A C 1
ATOM 671 O O . LYS A 1 85 ? -5.209 -11.609 17.667 1.00 91.56 85 LYS A O 1
ATOM 676 N N . THR A 1 86 ? -4.198 -10.246 19.141 1.00 93.75 86 THR A N 1
ATOM 677 C CA . THR A 1 86 ? -5.111 -10.525 20.259 1.00 93.75 86 THR A CA 1
ATOM 678 C C . THR A 1 86 ? -6.522 -10.039 19.936 1.00 93.75 86 THR A C 1
ATOM 680 O O . THR A 1 86 ? -7.472 -10.801 20.074 1.00 93.75 86 THR A O 1
ATOM 683 N N . LEU A 1 87 ? -6.657 -8.811 19.424 1.00 93.75 87 LEU A N 1
ATOM 684 C CA . LEU A 1 87 ? -7.939 -8.275 18.963 1.00 93.75 87 LEU A CA 1
ATOM 685 C C . LEU A 1 87 ? -8.503 -9.080 17.783 1.00 93.75 87 LEU A C 1
ATOM 687 O O . LEU A 1 87 ? -9.687 -9.375 17.769 1.00 93.75 87 LEU A O 1
ATOM 691 N N . ALA A 1 88 ? -7.679 -9.505 16.823 1.00 91.75 88 ALA A N 1
ATOM 692 C CA . ALA A 1 88 ? -8.125 -10.381 15.733 1.00 91.75 88 ALA A CA 1
ATOM 693 C C . ALA A 1 88 ? -8.613 -11.755 16.235 1.00 91.75 88 ALA A C 1
ATOM 695 O O . ALA A 1 88 ? -9.598 -12.287 15.737 1.00 91.75 88 ALA A O 1
ATOM 696 N N . SER A 1 89 ? -7.950 -12.316 17.249 1.00 93.19 89 SER A N 1
ATOM 697 C CA . SER A 1 89 ? -8.354 -13.588 17.865 1.00 93.19 89 SER A CA 1
ATOM 698 C C . SER A 1 89 ? -9.647 -13.447 18.665 1.00 93.19 89 SER A C 1
ATOM 700 O O . SER A 1 89 ? -10.418 -14.400 18.743 1.00 93.19 89 SER A O 1
ATOM 702 N N . LEU A 1 90 ? -9.868 -12.271 19.261 1.00 93.00 90 LEU A N 1
ATOM 703 C CA . LEU A 1 90 ? -11.099 -11.926 19.961 1.00 93.00 90 LEU A CA 1
ATOM 704 C C . LEU A 1 90 ? -12.262 -11.745 18.982 1.00 93.00 90 LEU A C 1
ATOM 706 O O . LEU A 1 90 ? -13.315 -12.320 19.211 1.00 93.00 90 LEU A O 1
ATOM 710 N N . GLU A 1 91 ? -12.048 -11.039 17.868 1.00 90.69 91 GLU A N 1
ATOM 711 C CA . GLU A 1 91 ? -13.041 -10.887 16.791 1.00 90.69 91 GLU A CA 1
ATOM 712 C C . GLU A 1 91 ? -13.526 -12.244 16.277 1.00 90.69 91 GLU A C 1
ATOM 714 O O . GLU A 1 91 ? -14.721 -12.442 16.115 1.00 90.69 91 GLU A O 1
ATOM 719 N N . ALA A 1 92 ? -12.609 -13.192 16.062 1.00 89.81 92 ALA A N 1
ATOM 720 C CA . ALA A 1 92 ? -12.952 -14.526 15.573 1.00 89.81 92 ALA A CA 1
ATOM 721 C C . ALA A 1 92 ? -13.812 -15.351 16.554 1.00 89.81 92 ALA A C 1
ATOM 723 O O . ALA A 1 92 ? -14.373 -16.368 16.157 1.00 89.81 92 ALA A O 1
ATOM 724 N N . GLN A 1 93 ? -13.873 -14.958 17.830 1.00 91.06 93 GLN A N 1
ATOM 725 C CA . GLN A 1 93 ? -14.668 -15.626 18.865 1.00 91.06 93 GLN A CA 1
ATOM 726 C C . GLN A 1 93 ? -15.962 -14.868 19.169 1.00 91.06 93 GLN A C 1
ATOM 728 O O . GLN A 1 93 ? -17.003 -15.487 19.357 1.00 91.06 93 GLN A O 1
ATOM 733 N N . ASP A 1 94 ? -15.870 -13.543 19.268 1.00 90.88 94 ASP A N 1
ATOM 734 C CA . ASP A 1 94 ? -16.962 -12.634 19.596 1.00 90.88 94 ASP A CA 1
ATOM 735 C C . ASP A 1 94 ? -16.645 -11.238 19.008 1.00 90.88 94 ASP A C 1
ATOM 737 O O . ASP A 1 94 ? -15.899 -10.448 19.611 1.00 90.88 94 ASP A O 1
ATOM 741 N N . PRO A 1 95 ? -17.188 -10.917 17.817 1.00 89.94 95 PRO A N 1
ATOM 742 C CA . PRO A 1 95 ? -16.981 -9.628 17.157 1.00 89.94 95 PRO A CA 1
ATOM 743 C C . PRO A 1 95 ? -17.403 -8.425 18.009 1.00 89.94 95 PRO A C 1
ATOM 745 O O . PRO A 1 95 ? -16.756 -7.373 17.974 1.00 89.94 95 PRO A O 1
ATOM 748 N N . LEU A 1 96 ? -18.463 -8.569 18.808 1.00 91.06 96 LEU A N 1
ATOM 749 C CA . LEU A 1 96 ? -18.971 -7.497 19.656 1.00 91.06 96 LEU A CA 1
ATOM 750 C C . LEU A 1 96 ? -18.021 -7.235 20.834 1.00 91.06 96 LEU A C 1
ATOM 752 O O . LEU A 1 96 ? -17.750 -6.080 21.179 1.00 91.06 96 LEU A O 1
ATOM 756 N N . HIS A 1 97 ? -17.452 -8.290 21.418 1.00 92.38 97 HIS A N 1
ATOM 757 C CA . HIS A 1 97 ? -16.430 -8.160 22.454 1.00 92.38 97 HIS A CA 1
ATOM 758 C C . HIS A 1 97 ? -15.163 -7.476 21.920 1.00 92.38 97 HIS A C 1
ATOM 760 O O . HIS A 1 97 ? -14.613 -6.603 22.600 1.00 92.38 97 HIS A O 1
ATOM 766 N N . GLU A 1 98 ? -14.723 -7.783 20.694 1.00 93.88 98 GLU A N 1
ATOM 767 C CA . GLU A 1 98 ? -13.622 -7.040 20.065 1.00 93.88 98 GLU A CA 1
ATOM 768 C C . GLU A 1 98 ? -13.935 -5.552 19.949 1.00 93.88 98 GLU A C 1
ATOM 770 O O . GLU A 1 98 ? -13.111 -4.728 20.363 1.00 93.88 98 GLU A O 1
ATOM 775 N N . ALA A 1 99 ? -15.130 -5.208 19.462 1.00 93.06 99 ALA A N 1
ATOM 776 C CA . ALA A 1 99 ? -15.536 -3.823 19.276 1.00 93.06 99 ALA A CA 1
ATOM 777 C C . ALA A 1 99 ? -15.524 -3.049 20.605 1.00 93.06 99 ALA A C 1
ATOM 779 O O . ALA A 1 99 ? -14.995 -1.933 20.671 1.00 93.06 99 ALA A O 1
ATOM 780 N N . TYR A 1 100 ? -16.022 -3.651 21.692 1.00 93.88 100 TYR A N 1
ATOM 781 C CA . TYR A 1 100 ? -15.958 -3.050 23.026 1.00 93.88 100 TYR A CA 1
ATOM 782 C C . TYR A 1 100 ? -14.523 -2.893 23.533 1.00 93.88 100 TYR A C 1
ATOM 784 O O . TYR A 1 100 ? -14.158 -1.812 24.008 1.00 93.88 100 TYR A O 1
ATOM 792 N N . ALA A 1 101 ? -13.695 -3.933 23.413 1.00 94.75 101 ALA A N 1
ATOM 793 C CA . ALA A 1 101 ? -12.299 -3.880 23.832 1.00 94.75 101 ALA A CA 1
ATOM 794 C C . ALA A 1 101 ? -11.547 -2.776 23.075 1.00 94.75 101 ALA A C 1
ATOM 796 O O . ALA A 1 101 ? -10.916 -1.915 23.690 1.00 94.75 101 ALA A O 1
ATOM 797 N N . ARG A 1 102 ? -11.685 -2.727 21.747 1.00 94.88 102 ARG A N 1
ATOM 798 C CA . ARG A 1 102 ? -11.103 -1.691 20.890 1.00 94.88 102 ARG A CA 1
ATOM 799 C C . ARG A 1 102 ? -11.593 -0.294 21.269 1.00 94.88 102 ARG A C 1
ATOM 801 O O . ARG A 1 102 ? -10.769 0.608 21.408 1.00 94.88 102 ARG A O 1
ATOM 808 N N . ALA A 1 103 ? -12.892 -0.100 21.502 1.00 94.50 103 ALA A N 1
ATOM 809 C CA . ALA A 1 103 ? -13.447 1.194 21.905 1.00 94.50 103 ALA A CA 1
ATOM 810 C C . ALA A 1 103 ? -12.884 1.689 23.250 1.00 94.50 103 ALA A C 1
ATOM 812 O O . ALA A 1 103 ? -12.605 2.881 23.406 1.00 94.50 103 ALA A O 1
ATOM 813 N N . VAL A 1 104 ? -12.688 0.783 24.213 1.00 95.38 104 VAL A N 1
ATOM 814 C CA . VAL A 1 104 ? -12.037 1.092 25.494 1.00 95.38 104 VAL A CA 1
ATOM 815 C C . VAL A 1 104 ? -10.571 1.455 25.267 1.00 95.38 104 VAL A C 1
ATOM 817 O O . VAL A 1 104 ? -10.128 2.514 25.710 1.00 95.38 104 VAL A O 1
ATOM 820 N N . LEU A 1 105 ? -9.834 0.633 24.520 1.00 94.38 105 LEU A N 1
ATOM 821 C CA . LEU A 1 105 ? -8.427 0.867 24.203 1.00 94.38 105 LEU A CA 1
ATOM 822 C C . LEU A 1 105 ? -8.223 2.224 23.508 1.00 94.38 105 LEU A C 1
ATOM 824 O O . LEU A 1 105 ? -7.361 2.995 23.912 1.00 94.38 105 LEU A O 1
ATOM 828 N N . LEU A 1 106 ? -9.060 2.594 22.540 1.00 93.25 106 LEU A N 1
ATOM 829 C CA . LEU A 1 106 ? -8.980 3.892 21.854 1.00 93.25 106 LEU A CA 1
ATOM 830 C C . LEU A 1 106 ? -9.183 5.102 22.779 1.00 93.25 106 LEU A C 1
ATOM 832 O O . LEU A 1 106 ? -8.695 6.188 22.473 1.00 93.25 106 LEU A O 1
ATOM 836 N N . LYS A 1 107 ? -9.874 4.928 23.911 1.00 92.25 107 LYS A N 1
ATOM 837 C CA . LYS A 1 107 ? -10.063 5.979 24.923 1.00 92.25 107 LYS A CA 1
ATOM 838 C C . LYS A 1 107 ? -8.946 6.012 25.963 1.00 92.25 107 LYS A C 1
ATOM 840 O O . LYS A 1 107 ? -8.758 7.034 26.619 1.00 92.25 107 LYS A O 1
ATOM 845 N N . ILE A 1 108 ? -8.203 4.919 26.123 1.00 91.94 108 ILE A N 1
ATOM 846 C CA . ILE A 1 108 ? -7.107 4.835 27.085 1.00 91.94 108 ILE A CA 1
ATOM 847 C C . ILE A 1 108 ? -5.865 5.532 26.513 1.00 91.94 108 ILE A C 1
ATOM 849 O O . ILE A 1 108 ? -5.394 5.231 25.415 1.00 91.94 108 ILE A O 1
ATOM 853 N N . SER A 1 109 ? -5.313 6.457 27.300 1.00 88.69 109 SER A N 1
ATOM 854 C CA . SER A 1 109 ? -4.064 7.186 27.026 1.00 88.69 109 SER A CA 1
ATOM 855 C C . SER A 1 109 ? -3.970 7.810 25.619 1.00 88.69 109 SER A C 1
ATOM 857 O O . SER A 1 109 ? -3.081 7.431 24.842 1.00 88.69 109 SER A O 1
ATOM 859 N N . PRO A 1 110 ? -4.832 8.787 25.280 1.00 91.44 110 PRO A N 1
ATOM 860 C CA . PRO A 1 110 ? -4.812 9.465 23.980 1.00 91.44 110 PRO A CA 1
ATOM 861 C C . PRO A 1 110 ? -3.433 10.028 23.603 1.00 91.44 110 PRO A C 1
ATOM 863 O O . PRO A 1 110 ? -3.011 9.928 22.452 1.00 91.44 110 PRO A O 1
ATOM 866 N N . GLU A 1 111 ? -2.685 10.547 24.578 1.00 92.81 111 GLU A N 1
ATOM 867 C CA . GLU A 1 111 ? -1.347 11.112 24.379 1.00 92.81 111 GLU A CA 1
ATOM 868 C C . GLU A 1 111 ? -0.354 10.037 23.925 1.00 92.81 111 GLU A C 1
ATOM 870 O O . GLU A 1 111 ? 0.417 10.235 22.983 1.00 92.81 111 GLU A O 1
ATOM 875 N N . ARG A 1 112 ? -0.399 8.853 24.551 1.00 91.12 112 ARG A N 1
ATOM 876 C CA . ARG A 1 112 ? 0.448 7.715 24.170 1.00 91.12 112 ARG A CA 1
ATOM 877 C C . ARG A 1 112 ? 0.120 7.241 22.759 1.00 91.12 112 ARG A C 1
ATOM 879 O O . ARG A 1 112 ? 1.039 6.936 21.996 1.00 91.12 112 ARG A O 1
ATOM 886 N N . GLN A 1 113 ? -1.163 7.192 22.412 1.00 93.25 113 GLN A N 1
ATOM 887 C CA . GLN A 1 113 ? -1.595 6.800 21.075 1.00 93.25 113 GLN A CA 1
ATOM 888 C C . GLN A 1 113 ? -1.154 7.808 20.018 1.00 93.25 113 GLN A C 1
ATOM 890 O O . GLN A 1 113 ? -0.673 7.391 18.970 1.00 93.25 113 GLN A O 1
ATOM 895 N N . ALA A 1 114 ? -1.203 9.111 20.307 1.00 93.44 114 ALA A N 1
ATOM 896 C CA . ALA A 1 114 ? -0.675 10.140 19.413 1.00 93.44 114 ALA A CA 1
ATOM 897 C C . ALA A 1 114 ? 0.836 9.966 19.156 1.00 93.44 114 ALA A C 1
ATOM 899 O O . ALA A 1 114 ? 1.285 10.001 18.008 1.00 93.44 114 ALA A O 1
ATOM 900 N N . VAL A 1 115 ? 1.626 9.688 20.201 1.00 94.38 115 VAL A N 1
ATOM 901 C CA . VAL A 1 115 ? 3.074 9.431 20.070 1.00 94.38 115 VAL A CA 1
ATOM 902 C C . VAL A 1 115 ? 3.353 8.164 19.253 1.00 94.38 115 VAL A C 1
ATOM 904 O O . VAL A 1 115 ? 4.213 8.159 18.364 1.00 94.38 115 VAL A O 1
ATOM 907 N N . CYS A 1 116 ? 2.629 7.078 19.530 1.00 93.81 116 CYS A N 1
ATOM 908 C CA . CYS A 1 116 ? 2.784 5.821 18.798 1.00 93.81 116 CYS A CA 1
ATOM 909 C C . CYS A 1 116 ? 2.355 5.969 17.337 1.00 93.81 116 CYS A C 1
ATOM 911 O O . CYS A 1 116 ? 3.067 5.501 16.452 1.00 93.81 116 CYS A O 1
ATOM 913 N N . ARG A 1 117 ? 1.266 6.692 17.070 1.00 94.69 117 ARG A N 1
ATOM 914 C CA . ARG A 1 117 ? 0.797 7.027 15.723 1.00 94.69 117 ARG A CA 1
ATOM 915 C C . ARG A 1 117 ? 1.858 7.793 14.931 1.00 94.69 117 ARG A C 1
ATOM 917 O O . ARG A 1 117 ? 2.185 7.395 13.815 1.00 94.69 117 ARG A O 1
ATOM 924 N N . GLN A 1 118 ? 2.491 8.809 15.525 1.00 95.94 118 GLN A N 1
ATOM 925 C CA . GLN A 1 118 ? 3.591 9.522 14.864 1.00 95.94 118 GLN A CA 1
ATOM 926 C C . GLN A 1 118 ? 4.795 8.610 14.587 1.00 95.94 118 GLN A C 1
ATOM 928 O O . GLN A 1 118 ? 5.488 8.770 13.583 1.00 95.94 118 GLN A O 1
ATOM 933 N N . SER A 1 119 ? 5.054 7.648 15.473 1.00 95.62 119 SER A N 1
ATOM 934 C CA . SER A 1 119 ? 6.125 6.665 15.287 1.00 95.62 119 SER A CA 1
ATOM 935 C C . SER A 1 119 ? 5.803 5.711 14.134 1.00 95.62 119 SER A C 1
ATOM 937 O O . SER A 1 119 ? 6.668 5.456 13.304 1.00 95.62 119 SER A O 1
ATOM 939 N N . CYS A 1 120 ? 4.548 5.268 14.014 1.00 95.88 120 CYS A N 1
ATOM 940 C CA . CYS A 1 120 ? 4.070 4.446 12.900 1.00 95.88 120 CYS A CA 1
ATOM 941 C C . CYS A 1 120 ? 4.277 5.140 11.549 1.00 95.88 120 CYS A C 1
ATOM 943 O O . CYS A 1 120 ? 4.776 4.522 10.615 1.00 95.88 120 CYS A O 1
ATOM 945 N N . ILE A 1 121 ? 3.992 6.442 11.461 1.00 97.81 121 ILE A N 1
ATOM 946 C CA . ILE A 1 121 ? 4.237 7.236 10.246 1.00 97.81 121 ILE A CA 1
ATOM 947 C C . ILE A 1 121 ? 5.729 7.255 9.888 1.00 97.81 121 ILE A C 1
ATOM 949 O O . ILE A 1 121 ? 6.087 7.069 8.727 1.00 97.81 121 ILE A O 1
ATOM 953 N N . LYS A 1 122 ? 6.613 7.433 10.879 1.00 97.38 122 LYS A N 1
ATOM 954 C CA . LYS A 1 122 ? 8.066 7.377 10.651 1.00 97.38 122 LYS A CA 1
ATOM 955 C C . LYS A 1 122 ? 8.505 6.007 10.135 1.00 97.38 122 LYS A C 1
ATOM 957 O O . LYS A 1 122 ? 9.340 5.963 9.240 1.00 97.38 122 LYS A O 1
ATOM 962 N N . TYR A 1 123 ? 7.936 4.920 10.657 1.00 96.75 123 TYR A N 1
ATOM 963 C CA . TYR A 1 123 ? 8.242 3.566 10.188 1.00 96.75 123 TYR A CA 1
ATOM 964 C C . TYR A 1 123 ? 7.754 3.311 8.763 1.00 96.75 123 TYR A C 1
ATOM 966 O O . TYR A 1 123 ? 8.492 2.718 7.991 1.00 96.75 123 TYR A O 1
ATOM 974 N N . VAL A 1 124 ? 6.578 3.817 8.371 1.00 97.56 124 VAL A N 1
ATOM 975 C CA . VAL A 1 124 ? 6.127 3.741 6.969 1.00 97.56 124 VAL A CA 1
ATOM 976 C C . VAL A 1 124 ? 7.126 4.415 6.035 1.00 97.56 124 VAL A C 1
ATOM 978 O O . VAL A 1 124 ? 7.521 3.828 5.032 1.00 97.56 124 VAL A O 1
ATOM 981 N N . VAL A 1 125 ? 7.542 5.640 6.370 1.00 98.31 125 VAL A N 1
ATOM 982 C CA . VAL A 1 125 ? 8.498 6.395 5.552 1.00 98.31 125 VAL A CA 1
ATOM 983 C C . VAL A 1 125 ? 9.849 5.681 5.502 1.00 98.31 125 VAL A C 1
ATOM 985 O O . VAL A 1 125 ? 10.412 5.551 4.423 1.00 98.31 125 VAL A O 1
ATOM 988 N N . ALA A 1 126 ? 10.353 5.190 6.636 1.00 97.44 126 ALA A N 1
ATOM 989 C CA . ALA A 1 126 ? 11.629 4.481 6.698 1.00 97.44 126 ALA A CA 1
ATOM 990 C C . ALA A 1 126 ? 11.608 3.168 5.896 1.00 97.44 126 ALA A C 1
ATOM 992 O O . ALA A 1 126 ? 12.444 3.008 5.012 1.00 97.44 126 ALA A O 1
ATOM 993 N N . ASP A 1 127 ? 10.631 2.283 6.137 1.00 95.50 127 ASP A N 1
ATOM 994 C CA . ASP A 1 127 ? 10.499 1.000 5.425 1.00 95.50 127 ASP A CA 1
ATOM 995 C C . ASP A 1 127 ? 10.345 1.215 3.909 1.00 95.50 127 ASP A C 1
ATOM 997 O O . ASP A 1 127 ? 10.857 0.436 3.110 1.00 95.50 127 ASP A O 1
ATOM 1001 N N . PHE A 1 128 ? 9.651 2.278 3.491 1.00 96.75 128 PHE A N 1
ATOM 1002 C CA . PHE A 1 128 ? 9.524 2.610 2.075 1.00 96.75 128 PHE A CA 1
ATOM 1003 C C . PHE A 1 128 ? 10.845 3.116 1.477 1.00 96.75 128 PHE A C 1
ATOM 1005 O O . PHE A 1 128 ? 11.269 2.648 0.417 1.00 96.75 128 PHE A O 1
ATOM 1012 N N . MET A 1 129 ? 11.480 4.092 2.134 1.00 96.31 129 MET A N 1
ATOM 1013 C CA . MET A 1 129 ? 12.685 4.754 1.626 1.00 96.31 129 MET A CA 1
ATOM 1014 C C . MET A 1 129 ? 13.888 3.816 1.560 1.00 96.31 129 MET A C 1
ATOM 1016 O O . MET A 1 129 ? 14.695 3.965 0.646 1.00 96.31 129 MET A O 1
ATOM 1020 N N . ASP A 1 130 ? 13.977 2.844 2.470 1.00 94.50 130 ASP A N 1
ATOM 1021 C CA . ASP A 1 130 ? 15.053 1.846 2.506 1.00 94.50 130 ASP A CA 1
ATOM 1022 C C . ASP A 1 130 ? 15.188 1.073 1.183 1.00 94.50 130 ASP A C 1
ATOM 1024 O O . ASP A 1 130 ? 16.292 0.762 0.746 1.00 94.50 130 ASP A O 1
ATOM 1028 N N . VAL A 1 131 ? 14.069 0.829 0.493 1.00 91.44 131 VAL A N 1
ATOM 1029 C CA . VAL A 1 131 ? 14.056 0.038 -0.746 1.00 91.44 131 VAL A CA 1
ATOM 1030 C C . VAL A 1 131 ? 13.785 0.901 -1.980 1.00 91.44 131 VAL A C 1
ATOM 1032 O O . VAL A 1 131 ? 14.469 0.758 -2.992 1.00 91.44 131 VAL A O 1
ATOM 1035 N N . MET A 1 132 ? 12.815 1.821 -1.927 1.00 94.75 132 MET A N 1
ATOM 1036 C CA . MET A 1 132 ? 12.416 2.617 -3.101 1.00 94.75 132 MET A CA 1
ATOM 1037 C C . MET A 1 132 ? 13.095 3.982 -3.181 1.00 94.75 132 MET A C 1
ATOM 1039 O O . MET A 1 132 ? 13.037 4.612 -4.236 1.00 94.75 132 MET A O 1
ATOM 1043 N N . GLY A 1 133 ? 13.765 4.442 -2.120 1.00 93.38 133 GLY A N 1
ATOM 1044 C CA . GLY A 1 133 ? 14.393 5.767 -2.084 1.00 93.38 133 GLY A CA 1
ATOM 1045 C C . GLY A 1 133 ? 15.437 5.968 -3.185 1.00 93.38 133 GLY A C 1
ATOM 1046 O O . GLY A 1 133 ? 15.506 7.034 -3.791 1.00 93.38 133 GLY A O 1
ATOM 1047 N N . CYS A 1 134 ? 16.195 4.921 -3.521 1.00 91.19 134 CYS A N 1
ATOM 1048 C CA . CYS A 1 134 ? 17.189 4.956 -4.600 1.00 91.19 134 CYS A CA 1
ATOM 1049 C C . CYS A 1 134 ? 16.579 5.066 -6.008 1.00 91.19 134 CYS A C 1
ATOM 1051 O O . CYS A 1 134 ? 17.291 5.408 -6.952 1.00 91.19 134 CYS A O 1
ATOM 1053 N N . LEU A 1 135 ? 15.284 4.769 -6.154 1.00 94.44 135 LEU A N 1
ATOM 1054 C CA . LEU A 1 135 ? 14.538 4.881 -7.408 1.00 94.44 135 LEU A CA 1
ATOM 1055 C C . LEU A 1 135 ? 13.770 6.205 -7.527 1.00 94.44 135 LEU A C 1
ATOM 1057 O O . LEU A 1 135 ? 13.005 6.367 -8.475 1.00 94.44 135 LEU A O 1
ATOM 1061 N N . VAL A 1 136 ? 13.957 7.140 -6.593 1.00 93.81 136 VAL A N 1
ATOM 1062 C CA . VAL A 1 136 ? 13.417 8.498 -6.708 1.00 93.81 136 VAL A CA 1
ATOM 1063 C C . VAL A 1 136 ? 14.347 9.331 -7.608 1.00 93.81 136 VAL A C 1
ATOM 1065 O O . VAL A 1 136 ? 15.557 9.383 -7.330 1.00 93.81 136 VAL A O 1
ATOM 1068 N N . PRO A 1 137 ? 13.817 9.981 -8.666 1.00 90.50 137 PRO A N 1
ATOM 1069 C CA . PRO A 1 137 ? 14.580 10.887 -9.526 1.00 90.50 137 PRO A CA 1
ATOM 1070 C C . PRO A 1 137 ? 15.295 11.975 -8.722 1.00 90.50 137 PRO A C 1
ATOM 1072 O O . PRO A 1 137 ? 14.748 12.480 -7.740 1.00 90.50 137 PRO A O 1
ATOM 1075 N N . GLU A 1 138 ? 16.507 12.357 -9.136 1.00 86.38 138 GLU A N 1
ATOM 1076 C CA . GLU A 1 138 ? 17.340 13.320 -8.394 1.00 86.38 138 GLU A CA 1
ATOM 1077 C C . GLU A 1 138 ? 16.632 14.651 -8.142 1.00 86.38 138 GLU A C 1
ATOM 1079 O O . GLU A 1 138 ? 16.689 15.177 -7.033 1.00 86.38 138 GLU A O 1
ATOM 1084 N N . GLU A 1 139 ? 15.871 15.121 -9.129 1.00 86.00 139 GLU A N 1
ATOM 1085 C CA . GLU A 1 139 ? 15.045 16.332 -9.076 1.00 86.00 139 GLU A CA 1
ATOM 1086 C C . GLU A 1 139 ? 13.967 16.333 -7.979 1.00 86.00 139 GLU A C 1
ATOM 1088 O O . GLU A 1 139 ? 13.480 17.394 -7.587 1.00 86.00 139 GLU A O 1
ATOM 1093 N N . HIS A 1 140 ? 13.587 15.161 -7.465 1.00 87.88 140 HIS A N 1
ATOM 1094 C CA . HIS A 1 140 ? 12.528 15.012 -6.468 1.00 87.88 140 HIS A CA 1
ATOM 1095 C C . HIS A 1 140 ? 13.029 14.481 -5.121 1.00 87.88 140 HIS A C 1
ATOM 1097 O O . HIS A 1 140 ? 12.252 14.432 -4.170 1.00 87.88 140 HIS A O 1
ATOM 1103 N N . ARG A 1 141 ? 14.310 14.109 -4.986 1.00 88.25 141 ARG A N 1
ATOM 1104 C CA . ARG A 1 141 ? 14.830 13.457 -3.765 1.00 88.25 141 ARG A CA 1
ATOM 1105 C C . ARG A 1 141 ? 14.597 14.274 -2.494 1.00 88.25 141 ARG A C 1
ATOM 1107 O O . ARG A 1 141 ? 14.141 13.715 -1.496 1.00 88.25 141 ARG A O 1
ATOM 1114 N N . ASP A 1 142 ? 14.853 15.579 -2.544 1.00 91.69 142 ASP A N 1
ATOM 1115 C CA . ASP A 1 142 ? 14.764 16.459 -1.371 1.00 91.69 142 ASP A CA 1
ATOM 1116 C C . ASP A 1 142 ? 13.320 16.666 -0.889 1.00 91.69 142 ASP A C 1
ATOM 1118 O O . ASP A 1 142 ? 13.069 16.821 0.309 1.00 91.69 142 ASP A O 1
ATOM 1122 N N . SER A 1 143 ? 12.351 16.652 -1.809 1.00 94.31 143 SER A N 1
ATOM 1123 C CA . SER A 1 143 ? 10.933 16.876 -1.508 1.00 94.31 143 SER A CA 1
ATOM 1124 C C . SER A 1 143 ? 10.144 15.582 -1.305 1.00 94.31 143 SER A C 1
ATOM 1126 O O . SER A 1 143 ? 9.105 15.602 -0.639 1.00 94.31 143 SER A O 1
ATOM 1128 N N . PHE A 1 144 ? 10.639 14.448 -1.807 1.00 96.69 144 PHE A N 1
ATOM 1129 C CA . PHE A 1 144 ? 9.911 13.183 -1.795 1.00 96.69 144 PHE A CA 1
ATOM 1130 C C . PHE A 1 144 ? 9.665 12.652 -0.382 1.00 96.69 144 PHE A C 1
ATOM 1132 O O . PHE A 1 144 ? 8.525 12.365 -0.023 1.00 96.69 144 PHE A O 1
ATOM 1139 N N . GLN A 1 145 ? 10.702 12.548 0.458 1.00 97.44 145 GLN A N 1
ATOM 1140 C CA . GLN A 1 145 ? 10.539 12.024 1.819 1.00 97.44 145 GLN A CA 1
ATOM 1141 C C . GLN A 1 145 ? 9.594 12.898 2.678 1.00 97.44 145 GLN A C 1
ATOM 1143 O O . GLN A 1 145 ? 8.708 12.337 3.336 1.00 97.44 145 GLN A O 1
ATOM 1148 N N . PRO A 1 146 ? 9.709 14.245 2.681 1.00 98.12 146 PRO A N 1
ATOM 1149 C CA . PRO A 1 146 ? 8.706 15.112 3.299 1.00 98.12 146 PRO A CA 1
ATOM 1150 C C . PRO A 1 146 ? 7.290 14.909 2.738 1.00 98.12 146 PRO A C 1
ATOM 1152 O O . PRO A 1 146 ? 6.342 14.812 3.520 1.00 98.12 146 PRO A O 1
ATOM 1155 N N . GLY A 1 147 ? 7.142 14.785 1.415 1.00 98.25 147 GLY A N 1
ATOM 1156 C CA . GLY A 1 147 ? 5.853 14.546 0.760 1.00 98.25 147 GLY A CA 1
ATOM 1157 C C . GLY A 1 147 ? 5.218 13.212 1.164 1.00 98.25 147 GLY A C 1
ATOM 1158 O O . GLY A 1 147 ? 4.047 13.166 1.540 1.00 98.25 147 GLY A O 1
ATOM 1159 N N . LEU A 1 148 ? 6.007 12.136 1.207 1.00 98.38 148 LEU A N 1
ATOM 1160 C CA . LEU A 1 148 ? 5.556 10.812 1.638 1.00 98.38 148 LEU A CA 1
ATOM 1161 C C . LEU A 1 148 ? 5.113 10.815 3.107 1.00 98.38 148 LEU A C 1
ATOM 1163 O O . LEU A 1 148 ? 4.124 10.169 3.468 1.00 98.38 148 LEU A O 1
ATOM 1167 N N . LYS A 1 149 ? 5.817 11.565 3.965 1.00 98.50 149 LYS A N 1
ATOM 1168 C CA . LYS A 1 149 ? 5.418 11.775 5.363 1.00 98.50 149 LYS A CA 1
ATOM 1169 C C . LYS A 1 149 ? 4.068 12.485 5.445 1.00 98.50 149 LYS A C 1
ATOM 1171 O O . LYS A 1 149 ? 3.197 12.007 6.166 1.00 98.50 149 LYS A O 1
ATOM 1176 N N . GLN A 1 150 ? 3.875 13.564 4.688 1.00 98.44 150 GLN A N 1
ATOM 1177 C CA . GLN A 1 150 ? 2.618 14.315 4.666 1.00 98.44 150 GLN A CA 1
ATOM 1178 C C . GLN A 1 150 ? 1.447 13.464 4.148 1.00 98.44 150 GLN A C 1
ATOM 1180 O O . GLN A 1 150 ? 0.365 13.463 4.737 1.00 98.44 150 GLN A O 1
ATOM 1185 N N . LEU A 1 151 ? 1.663 12.690 3.081 1.00 98.50 151 LEU A N 1
ATOM 1186 C CA . LEU A 1 151 ? 0.675 11.740 2.570 1.00 98.50 151 LEU A CA 1
ATOM 1187 C C . LEU A 1 151 ? 0.298 10.698 3.636 1.0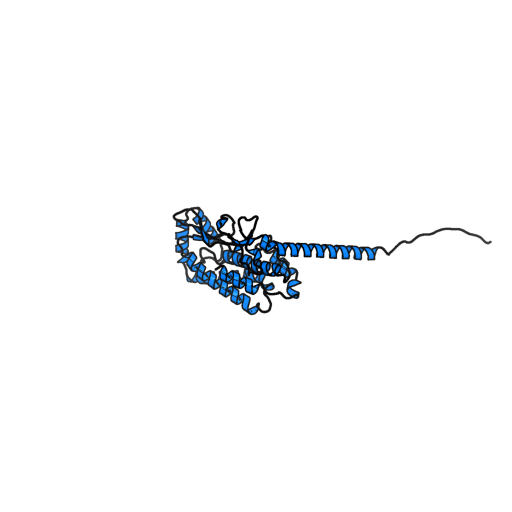0 98.50 151 LEU A C 1
ATOM 1189 O O . LEU A 1 151 ? -0.882 10.421 3.857 1.00 98.50 151 LEU A O 1
ATOM 1193 N N . SER A 1 152 ? 1.295 10.162 4.342 1.00 98.56 152 SER A N 1
ATOM 1194 C CA . SER A 1 152 ? 1.092 9.180 5.412 1.00 98.56 152 SER A CA 1
ATOM 1195 C C . SER A 1 152 ? 0.350 9.775 6.613 1.00 98.56 152 SER A C 1
ATOM 1197 O O . SER A 1 152 ? -0.486 9.097 7.207 1.00 98.56 152 SER A O 1
ATOM 1199 N N . GLU A 1 153 ? 0.599 11.045 6.948 1.00 98.25 153 GLU A N 1
ATOM 1200 C CA . GLU A 1 153 ? -0.154 11.802 7.958 1.00 98.25 153 GLU A CA 1
ATOM 1201 C C . GLU A 1 153 ? -1.631 11.919 7.565 1.00 98.25 153 GLU A C 1
ATOM 1203 O O . GLU A 1 153 ? -2.491 11.494 8.339 1.00 98.25 153 GLU A O 1
ATOM 1208 N N . LYS A 1 154 ? -1.920 12.349 6.327 1.00 97.94 154 LYS A N 1
ATOM 1209 C CA . LYS A 1 154 ? -3.289 12.452 5.789 1.00 97.94 154 LYS A CA 1
ATOM 1210 C C . LYS A 1 154 ? -4.033 11.114 5.842 1.00 97.94 154 LYS A C 1
ATOM 1212 O O . LYS A 1 154 ? -5.177 11.052 6.294 1.00 97.94 154 LYS A O 1
ATOM 1217 N N . ILE A 1 155 ? -3.398 10.027 5.397 1.00 97.81 155 ILE A N 1
ATOM 1218 C CA . ILE A 1 155 ? -3.996 8.682 5.435 1.00 97.81 155 ILE A CA 1
ATOM 1219 C C . ILE A 1 155 ? -4.232 8.238 6.881 1.00 97.81 155 ILE A C 1
ATOM 1221 O O . ILE A 1 155 ? -5.291 7.696 7.197 1.00 97.81 155 ILE A O 1
ATOM 1225 N N . SER A 1 156 ? -3.274 8.497 7.769 1.00 97.25 156 SER A N 1
ATOM 1226 C CA . SER A 1 156 ? -3.387 8.160 9.184 1.00 97.25 156 SER A CA 1
ATOM 1227 C C . SER A 1 156 ? -4.511 8.934 9.883 1.00 97.25 156 SER A C 1
ATOM 1229 O O . SER A 1 156 ? -5.175 8.363 10.746 1.00 97.25 156 SER A O 1
ATOM 1231 N N . ASP A 1 157 ? -4.761 10.196 9.510 1.00 95.69 157 ASP A N 1
ATOM 1232 C CA . ASP A 1 157 ? -5.867 10.995 10.061 1.00 95.69 157 ASP A CA 1
ATOM 1233 C C . ASP A 1 157 ? -7.215 10.416 9.639 1.00 95.69 157 ASP A C 1
ATOM 1235 O O . ASP A 1 157 ? -8.103 10.234 10.473 1.00 95.69 157 ASP A O 1
ATOM 1239 N N . GLY A 1 158 ? -7.343 10.043 8.362 1.00 95.31 158 GLY A N 1
ATOM 1240 C CA . GLY A 1 158 ? -8.526 9.340 7.872 1.00 95.31 158 GLY A CA 1
ATOM 1241 C C . GLY A 1 158 ? -8.741 8.008 8.594 1.00 95.31 158 GLY A C 1
ATOM 1242 O O . GLY A 1 158 ? -9.852 7.710 9.026 1.00 95.31 158 GLY A O 1
ATOM 1243 N N . TRP A 1 159 ? -7.676 7.226 8.798 1.00 96.31 159 TRP A N 1
ATOM 1244 C CA . TRP A 1 159 ? -7.778 5.943 9.496 1.00 96.31 159 TRP A CA 1
ATOM 1245 C C . TRP A 1 159 ? -8.134 6.094 10.978 1.00 96.31 159 TRP A C 1
ATOM 1247 O O . TRP A 1 159 ? -8.858 5.273 11.529 1.00 96.31 159 TRP A O 1
ATOM 1257 N N . PHE A 1 160 ? -7.690 7.167 11.632 1.00 93.62 160 PHE A N 1
ATOM 1258 C CA . PHE A 1 160 ? -8.052 7.436 13.022 1.00 93.62 160 PHE A CA 1
ATOM 1259 C C . PHE A 1 160 ? -9.565 7.634 13.219 1.00 93.62 160 PHE A C 1
ATOM 1261 O O . PHE A 1 160 ? -10.095 7.321 14.286 1.00 93.62 160 PHE A O 1
ATOM 1268 N N . ALA A 1 161 ? -10.280 8.127 12.202 1.00 93.50 161 ALA A N 1
ATOM 1269 C CA . ALA A 1 161 ? -11.741 8.149 12.215 1.00 93.50 161 ALA A CA 1
ATOM 1270 C C . ALA A 1 161 ? -12.324 6.735 12.054 1.00 93.50 161 ALA A C 1
ATOM 1272 O O . ALA A 1 161 ? -13.199 6.349 12.826 1.00 93.50 161 ALA A O 1
ATOM 1273 N N . VAL A 1 162 ? -11.780 5.946 11.120 1.00 94.69 162 VAL A N 1
ATOM 1274 C CA . VAL A 1 162 ? -12.183 4.550 10.868 1.00 94.69 162 VAL A CA 1
ATOM 1275 C C . VAL A 1 162 ? -12.030 3.676 12.117 1.00 94.69 162 VAL A C 1
ATOM 1277 O O . VAL A 1 162 ? -12.921 2.896 12.434 1.00 94.69 162 VAL A O 1
ATOM 1280 N N . GLN A 1 163 ? -10.956 3.854 12.890 1.00 93.69 163 GLN A N 1
ATOM 1281 C CA . GLN A 1 163 ? -10.729 3.113 14.137 1.00 93.69 163 GLN A CA 1
ATOM 1282 C C . GLN A 1 163 ? -11.872 3.258 15.149 1.00 93.69 163 GLN A C 1
ATOM 1284 O O . GLN A 1 163 ? -12.029 2.387 15.995 1.00 93.69 163 GLN A O 1
ATOM 1289 N N . LYS A 1 164 ? -12.658 4.339 15.095 1.00 92.50 164 LYS A N 1
ATOM 1290 C CA . LYS A 1 164 ? -13.729 4.627 16.062 1.00 92.50 164 LYS A CA 1
ATOM 1291 C C . LYS A 1 164 ? -15.087 4.053 15.665 1.00 92.50 164 LYS A C 1
ATOM 1293 O O . LYS A 1 164 ? -16.025 4.189 16.447 1.00 92.50 164 LYS A O 1
ATOM 1298 N N . LEU A 1 165 ? -15.197 3.455 14.480 1.00 92.62 165 LEU A N 1
ATOM 1299 C CA . LEU A 1 165 ? -16.424 2.805 14.028 1.00 92.62 165 LEU A CA 1
ATOM 1300 C C . LEU A 1 165 ? -16.752 1.603 14.916 1.00 92.62 165 LEU A C 1
ATOM 1302 O O . LEU A 1 165 ? -15.856 0.991 15.506 1.00 92.62 165 LEU A O 1
ATOM 1306 N N . GLN A 1 166 ? -18.035 1.282 15.048 1.00 89.38 166 GLN A N 1
ATOM 1307 C CA . GLN A 1 166 ? -18.443 0.073 15.759 1.00 89.38 166 GLN A CA 1
ATOM 1308 C C . GLN A 1 166 ? -18.031 -1.153 14.942 1.00 89.38 166 GLN A C 1
ATOM 1310 O O . GLN A 1 166 ? -17.415 -2.073 15.476 1.00 89.38 166 GLN A O 1
ATOM 1315 N N . GLU A 1 167 ? -18.275 -1.095 13.639 1.00 90.06 167 GLU A N 1
ATOM 1316 C CA . GLU A 1 167 ? -17.822 -2.052 12.648 1.00 90.06 167 GLU A CA 1
ATOM 1317 C C . GLU A 1 167 ? -16.302 -2.017 12.550 1.00 90.06 167 GLU A C 1
ATOM 1319 O O . GLU A 1 167 ? -15.667 -0.958 12.460 1.00 90.06 167 GLU A O 1
ATOM 1324 N N . LYS A 1 168 ? -15.692 -3.198 12.559 1.00 90.25 168 LYS A N 1
ATOM 1325 C CA . LYS A 1 168 ? -14.252 -3.296 12.388 1.00 90.25 168 LYS A CA 1
ATOM 1326 C C . LYS A 1 168 ? -13.927 -3.263 10.908 1.00 90.25 168 LYS A C 1
ATOM 1328 O O . LYS A 1 168 ? -14.317 -4.162 10.175 1.00 90.25 168 LYS A O 1
ATOM 1333 N N . VAL A 1 169 ? -13.154 -2.265 10.496 1.00 93.06 169 VAL A N 1
ATOM 1334 C CA . VAL A 1 169 ? -12.635 -2.173 9.131 1.00 93.06 169 VAL A CA 1
ATOM 1335 C C . VAL A 1 169 ? -11.221 -2.742 9.069 1.00 93.06 169 VAL A C 1
ATOM 1337 O O . VAL A 1 169 ? -10.373 -2.393 9.896 1.00 93.06 169 VAL A O 1
ATOM 1340 N N . LYS A 1 170 ? -10.934 -3.575 8.065 1.00 91.50 170 LYS A N 1
ATOM 1341 C CA . LYS A 1 170 ? -9.598 -4.141 7.831 1.00 91.50 170 LYS A CA 1
ATOM 1342 C C . LYS A 1 170 ? -9.201 -4.130 6.352 1.00 91.50 170 LYS A C 1
ATOM 1344 O O . LYS A 1 170 ? -10.057 -4.323 5.489 1.00 91.50 170 LYS A O 1
ATOM 1349 N N . PRO A 1 171 ? -7.909 -3.920 6.041 1.00 94.12 171 PRO A N 1
ATOM 1350 C CA . PRO A 1 171 ? -7.400 -4.108 4.689 1.00 94.12 171 PRO A CA 1
ATOM 1351 C C . PRO A 1 171 ? -7.297 -5.606 4.357 1.00 94.12 171 PRO A C 1
ATOM 1353 O O . PRO A 1 171 ? -6.773 -6.381 5.159 1.00 94.12 171 PRO A O 1
ATOM 1356 N N . SER A 1 172 ? -7.718 -6.009 3.158 1.00 91.94 172 SER A N 1
ATOM 1357 C CA . SER A 1 172 ? -7.512 -7.361 2.628 1.00 91.94 172 SER A CA 1
ATOM 1358 C C . SER A 1 172 ? -6.717 -7.332 1.323 1.00 91.94 172 SER A C 1
ATOM 1360 O O . SER A 1 172 ? -6.993 -6.567 0.403 1.00 91.94 172 SER A O 1
ATOM 1362 N N . PHE A 1 173 ? -5.698 -8.189 1.250 1.00 91.00 173 PHE A N 1
ATOM 1363 C CA . PHE A 1 173 ? -4.873 -8.397 0.056 1.00 91.00 173 PHE A CA 1
ATOM 1364 C C . PHE A 1 173 ? -5.203 -9.723 -0.650 1.00 91.00 173 PHE A C 1
ATOM 1366 O O . PHE A 1 173 ? -4.405 -10.184 -1.462 1.00 91.00 173 PHE A O 1
ATOM 1373 N N . HIS A 1 174 ? -6.331 -10.355 -0.314 1.00 86.06 174 HIS A N 1
ATOM 1374 C CA . HIS A 1 174 ? -6.722 -11.666 -0.832 1.00 86.06 174 HIS A CA 1
ATOM 1375 C C . HIS A 1 174 ? -7.885 -11.544 -1.813 1.00 86.06 174 HIS A C 1
ATOM 1377 O O . HIS A 1 174 ? -8.837 -10.813 -1.554 1.00 86.06 174 HIS A O 1
ATOM 1383 N N . PHE A 1 175 ? -7.849 -12.323 -2.893 1.00 77.25 175 PHE A N 1
ATOM 1384 C CA . PHE A 1 175 ? -8.874 -12.358 -3.943 1.00 77.25 175 PHE A CA 1
ATOM 1385 C C . PHE A 1 175 ? -10.165 -13.091 -3.537 1.00 77.25 175 PHE A C 1
ATOM 1387 O O . PHE A 1 175 ? -10.865 -13.627 -4.389 1.00 77.25 175 PHE A O 1
ATOM 1394 N N . ASN A 1 176 ? -10.501 -13.116 -2.246 1.00 68.44 176 ASN A N 1
ATOM 1395 C CA . ASN A 1 176 ? -11.628 -13.891 -1.719 1.00 68.44 176 ASN A CA 1
ATOM 1396 C C . ASN A 1 176 ? -12.980 -13.469 -2.322 1.00 68.44 176 ASN A C 1
ATOM 1398 O O . ASN A 1 176 ? -13.923 -14.254 -2.320 1.00 68.44 176 ASN A O 1
ATOM 1402 N N . TYR A 1 177 ? -13.050 -12.258 -2.877 1.00 66.56 177 TYR A N 1
ATOM 1403 C CA . TYR A 1 177 ? -14.249 -11.674 -3.453 1.00 66.56 177 TYR A CA 1
ATOM 1404 C C . TYR A 1 177 ? -13.896 -11.020 -4.801 1.00 66.56 177 TYR A C 1
ATOM 1406 O O . TYR A 1 177 ? -13.211 -9.997 -4.867 1.00 66.56 177 TYR A O 1
ATOM 1414 N N . LEU A 1 178 ? -14.303 -11.653 -5.904 1.00 58.44 178 LEU A N 1
ATOM 1415 C CA . LEU A 1 178 ? -13.876 -11.272 -7.259 1.00 58.44 178 LEU A CA 1
ATOM 1416 C C . LEU A 1 178 ? -14.472 -9.938 -7.733 1.00 58.44 178 LEU A C 1
ATOM 1418 O O . LEU A 1 178 ? -13.836 -9.222 -8.502 1.00 58.44 178 LEU A O 1
ATOM 1422 N N . GLU A 1 179 ? -15.658 -9.582 -7.237 1.00 64.12 179 GLU A N 1
ATOM 1423 C CA . GLU A 1 179 ? -16.388 -8.356 -7.595 1.00 64.12 179 GLU A CA 1
ATOM 1424 C C . GLU A 1 179 ? -15.760 -7.083 -6.992 1.00 64.12 179 GLU A C 1
ATOM 1426 O O . GLU A 1 179 ? -16.136 -5.968 -7.342 1.00 64.12 179 GLU A O 1
ATOM 1431 N N . GLU A 1 180 ? -14.762 -7.232 -6.117 1.00 73.25 180 GLU A N 1
ATOM 1432 C CA . GLU A 1 180 ? -14.202 -6.137 -5.321 1.00 73.25 180 GLU A CA 1
ATOM 1433 C C . GLU A 1 180 ? -12.944 -5.499 -5.926 1.00 73.25 180 GLU A C 1
ATOM 1435 O O . GLU A 1 180 ? -12.383 -4.562 -5.349 1.00 73.25 180 GLU A O 1
ATOM 1440 N N . TRP A 1 181 ? -12.465 -5.994 -7.069 1.00 87.31 181 TRP A N 1
ATOM 1441 C CA . TRP A 1 181 ? -11.170 -5.604 -7.626 1.00 87.31 181 TRP A CA 1
ATOM 1442 C C . TRP A 1 181 ? -11.303 -4.758 -8.885 1.00 87.31 181 TRP A C 1
ATOM 1444 O O . TRP A 1 181 ? -11.952 -5.134 -9.856 1.00 87.31 181 TRP A O 1
ATOM 1454 N N . GLN A 1 182 ? -10.601 -3.626 -8.899 1.00 89.06 182 GLN A N 1
ATOM 1455 C CA . GLN A 1 182 ? -10.473 -2.766 -10.070 1.00 89.06 182 GLN A CA 1
ATOM 1456 C C . GLN A 1 182 ? -9.070 -2.880 -10.679 1.00 89.06 182 GLN A C 1
ATOM 1458 O O . GLN A 1 182 ? -8.085 -3.069 -9.953 1.00 89.06 182 GLN A O 1
ATOM 1463 N N . PRO A 1 183 ? -8.936 -2.772 -12.011 1.00 89.12 183 PRO A N 1
ATOM 1464 C CA . PRO A 1 183 ? -7.626 -2.670 -12.628 1.00 89.12 183 PRO A CA 1
ATOM 1465 C C . PRO A 1 183 ? -6.990 -1.333 -12.238 1.00 89.12 183 PRO A C 1
ATOM 1467 O O . PRO A 1 183 ? -7.673 -0.319 -12.082 1.00 89.12 183 PRO A O 1
ATOM 1470 N N . LEU A 1 184 ? -5.667 -1.320 -12.098 1.00 90.25 184 LEU A N 1
ATOM 1471 C CA . LEU A 1 184 ? -4.911 -0.109 -11.826 1.00 90.25 184 LEU A CA 1
ATOM 1472 C C . LEU A 1 184 ? -5.197 0.888 -12.958 1.00 90.25 184 LEU A C 1
ATOM 1474 O O . LEU A 1 184 ? -5.068 0.492 -14.128 1.00 90.25 184 LEU A O 1
ATOM 1478 N N . PRO A 1 185 ? -5.586 2.138 -12.642 1.00 87.50 185 PRO A N 1
ATOM 1479 C CA . PRO A 1 185 ? -5.878 3.135 -13.657 1.00 87.50 185 PRO A CA 1
ATOM 1480 C C . PRO A 1 185 ? -4.722 3.267 -14.645 1.00 87.50 185 PRO A C 1
ATOM 1482 O O . PRO A 1 185 ? -3.551 3.167 -14.282 1.00 87.50 185 PRO A O 1
ATOM 1485 N N . GLN A 1 186 ? -5.056 3.474 -15.913 1.00 74.00 186 GLN A N 1
ATOM 1486 C CA . GLN A 1 186 ? -4.075 3.809 -16.932 1.00 74.00 186 GLN A CA 1
ATOM 1487 C C . GLN A 1 186 ? -4.271 5.261 -17.330 1.00 74.00 186 GLN A C 1
ATOM 1489 O O . GLN A 1 186 ? -5.381 5.665 -17.673 1.00 74.00 186 GLN A O 1
ATOM 1494 N N . THR A 1 187 ? -3.186 6.028 -17.366 1.00 61.38 187 THR A N 1
ATOM 1495 C CA . THR A 1 187 ? -3.142 7.249 -18.165 1.00 61.38 187 THR A CA 1
ATOM 1496 C C . THR A 1 187 ? -3.345 6.835 -19.634 1.00 61.38 187 THR A C 1
ATOM 1498 O O . THR A 1 187 ? -2.548 6.043 -20.160 1.00 61.38 187 THR A O 1
ATOM 1501 N N . PRO A 1 188 ? -4.427 7.275 -20.305 1.00 46.66 188 PRO A N 1
ATOM 1502 C CA . PRO A 1 188 ? -4.769 6.782 -21.631 1.00 46.66 188 PRO A CA 1
ATOM 1503 C C . PRO A 1 188 ? -3.696 7.220 -22.625 1.00 46.66 188 PRO A C 1
ATOM 1505 O O . PRO A 1 188 ? -3.542 8.400 -22.921 1.00 46.66 188 PRO A O 1
ATOM 1508 N N . SER A 1 189 ? -2.939 6.253 -23.140 1.00 42.84 189 SER A N 1
ATOM 1509 C CA . SER A 1 189 ? -1.984 6.467 -24.234 1.00 42.84 189 SER A CA 1
ATOM 1510 C C . SER A 1 189 ? -2.529 5.973 -25.578 1.00 42.84 189 SER A C 1
ATOM 1512 O O . SER A 1 189 ? -1.979 6.339 -26.613 1.00 42.84 189 SER A O 1
ATOM 1514 N N . SER A 1 190 ? -3.626 5.197 -25.602 1.00 41.69 190 SER A N 1
ATOM 1515 C CA . SER A 1 190 ? -4.388 4.847 -26.814 1.00 41.69 190 SER A CA 1
ATOM 1516 C C . SER A 1 190 ? -5.795 4.297 -26.484 1.00 41.69 190 SER A C 1
ATOM 1518 O O . SER A 1 190 ? -5.947 3.642 -25.452 1.00 41.69 190 SER A O 1
ATOM 1520 N N . PRO A 1 191 ? -6.812 4.513 -27.347 1.00 42.62 191 PRO A N 1
ATOM 1521 C CA . PRO A 1 191 ? -8.200 4.093 -27.104 1.00 42.62 191 PRO A CA 1
ATOM 1522 C C . PRO A 1 191 ? -8.433 2.569 -27.057 1.00 42.62 191 PRO A C 1
ATOM 1524 O O . PRO A 1 191 ? -9.402 2.126 -26.447 1.00 42.62 191 PRO A O 1
ATOM 1527 N N . ASP A 1 192 ? -7.546 1.758 -27.642 1.00 43.88 192 ASP A N 1
ATOM 1528 C CA . ASP A 1 192 ? -7.751 0.304 -27.796 1.00 43.88 192 ASP A CA 1
ATOM 1529 C C . ASP A 1 192 ? -7.540 -0.525 -26.510 1.00 43.88 192 ASP A C 1
ATOM 1531 O O . ASP A 1 192 ? -7.795 -1.728 -26.501 1.00 43.88 192 ASP A O 1
ATOM 1535 N N . GLN A 1 193 ? -7.084 0.077 -25.402 1.00 48.78 193 GLN A N 1
ATOM 1536 C CA . GLN A 1 193 ? -6.761 -0.666 -24.170 1.00 48.78 193 GLN A CA 1
ATOM 1537 C C . GLN A 1 193 ? -7.927 -0.823 -23.180 1.00 48.78 193 GLN A C 1
ATOM 1539 O O . GLN A 1 193 ? -7.825 -1.640 -22.266 1.00 48.78 193 GLN A O 1
ATOM 1544 N N . LEU A 1 194 ? -9.050 -0.120 -23.372 1.00 44.34 194 LEU A N 1
ATOM 1545 C CA . LEU A 1 194 ? -10.190 -0.171 -22.441 1.00 44.34 194 LEU 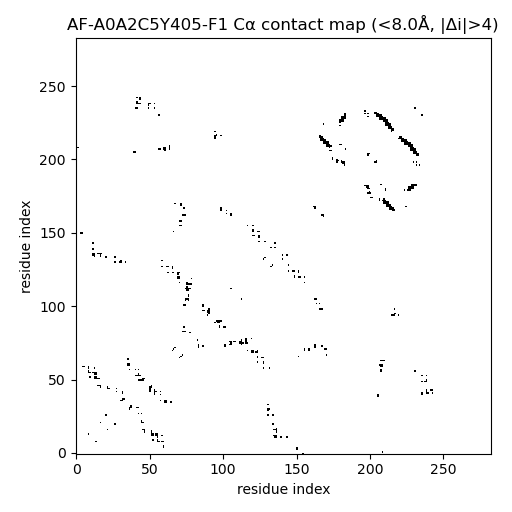A CA 1
ATOM 1546 C C . LEU A 1 194 ? -10.982 -1.495 -22.472 1.00 44.34 194 LEU A C 1
ATOM 1548 O O . LEU A 1 194 ? -11.740 -1.767 -21.546 1.00 44.34 194 LEU A O 1
ATOM 1552 N N . ALA A 1 195 ? -10.836 -2.320 -23.514 1.00 43.66 195 ALA A N 1
ATOM 1553 C CA . ALA A 1 195 ? -11.767 -3.422 -23.780 1.00 43.66 195 ALA A CA 1
ATOM 1554 C C . ALA A 1 195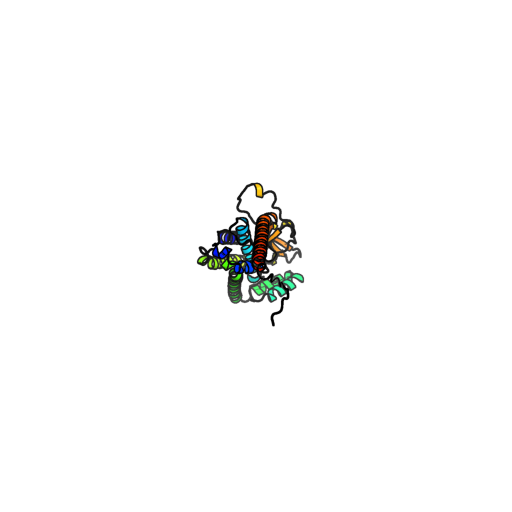 ? -11.402 -4.787 -23.150 1.00 43.66 195 ALA A C 1
ATOM 1556 O O . ALA A 1 195 ? -12.175 -5.728 -23.301 1.00 43.66 195 ALA A O 1
ATOM 1557 N N . SER A 1 196 ? -10.261 -4.938 -22.457 1.00 47.28 196 SER A N 1
ATOM 1558 C CA . SER A 1 196 ? -9.827 -6.252 -21.912 1.00 47.28 196 SER A CA 1
ATOM 1559 C C . SER A 1 196 ? -9.546 -6.296 -20.405 1.00 47.28 196 SER A C 1
ATOM 1561 O O . SER A 1 196 ? -9.074 -7.303 -19.884 1.00 47.28 196 SER A O 1
ATOM 1563 N N . SER A 1 197 ? -9.829 -5.219 -19.678 1.00 51.53 197 SER A N 1
ATOM 1564 C CA . SER A 1 197 ? -9.402 -5.042 -18.290 1.00 51.53 197 SER A CA 1
ATOM 1565 C C . SER A 1 197 ? -10.485 -5.422 -17.278 1.00 51.53 197 SER A C 1
ATOM 1567 O O . SER A 1 197 ? -10.922 -4.576 -16.503 1.00 51.53 197 SER A O 1
ATOM 1569 N N . ALA A 1 198 ? -10.924 -6.680 -17.278 1.00 53.59 198 ALA A N 1
ATOM 1570 C CA . ALA A 1 198 ? -11.663 -7.236 -16.145 1.00 53.59 198 ALA A CA 1
ATOM 1571 C C . ALA A 1 198 ? -10.674 -8.008 -15.253 1.00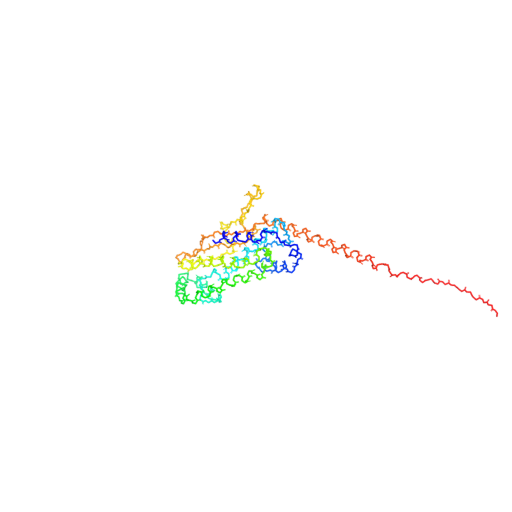 53.59 198 ALA A C 1
ATOM 1573 O O . ALA A 1 198 ? -10.142 -9.028 -15.693 1.00 53.59 198 ALA A O 1
ATOM 1574 N N . PRO A 1 199 ? -10.369 -7.541 -14.031 1.00 56.66 199 PRO A N 1
ATOM 1575 C CA . PRO A 1 199 ? -9.715 -8.372 -13.033 1.00 56.66 199 PRO A CA 1
ATOM 1576 C C . PRO A 1 199 ? -10.765 -9.302 -12.431 1.00 56.66 199 PRO A C 1
ATOM 1578 O O . PRO A 1 199 ? -11.824 -8.844 -12.017 1.00 56.66 199 PRO A O 1
ATOM 1581 N N . GLY A 1 200 ? -10.483 -10.600 -12.392 1.00 52.78 200 GLY A N 1
ATOM 1582 C CA . GLY A 1 200 ? -11.437 -11.562 -11.839 1.00 52.78 200 GLY A CA 1
ATOM 1583 C C . GLY A 1 200 ? -10.814 -12.821 -11.255 1.00 52.78 200 GLY A C 1
ATOM 1584 O O . GLY A 1 200 ? -11.553 -13.745 -10.958 1.00 52.78 200 GLY A O 1
ATOM 1585 N N . ASP A 1 201 ? -9.488 -12.895 -11.106 1.00 57.75 201 ASP A N 1
ATOM 1586 C CA . ASP A 1 201 ? -8.818 -14.038 -10.469 1.00 57.75 201 ASP A CA 1
ATOM 1587 C C . ASP A 1 201 ? -7.355 -13.700 -10.110 1.00 57.75 201 ASP A C 1
ATOM 1589 O O . ASP A 1 201 ? -6.695 -12.946 -10.834 1.00 57.75 201 ASP A O 1
ATOM 1593 N N . GLU A 1 202 ? -6.818 -14.308 -9.049 1.00 57.78 202 GLU A N 1
ATOM 1594 C CA . GLU A 1 202 ? -5.396 -14.294 -8.661 1.00 57.78 202 GLU A CA 1
ATOM 1595 C C . GLU A 1 202 ? -4.491 -14.807 -9.798 1.00 57.78 202 GLU A C 1
ATOM 1597 O O . GLU A 1 202 ? -3.373 -14.321 -10.006 1.00 57.78 202 GLU A O 1
ATOM 1602 N N . SER A 1 203 ? -5.014 -15.731 -10.613 1.00 63.69 203 SER A N 1
ATOM 1603 C CA . SER A 1 203 ? -4.359 -16.222 -11.832 1.00 63.69 203 SER A CA 1
ATOM 1604 C C . SER A 1 203 ? -4.218 -15.160 -12.930 1.00 63.69 203 SER A C 1
ATOM 1606 O O . SER A 1 203 ? -3.452 -15.359 -13.873 1.00 63.69 203 SER A O 1
ATOM 1608 N N . SER A 1 204 ? -4.922 -14.026 -12.800 1.00 66.00 204 SER A N 1
ATOM 1609 C CA . SER A 1 204 ? -5.046 -12.967 -13.813 1.00 66.00 204 SER A CA 1
ATOM 1610 C C . SER A 1 204 ? -4.607 -11.565 -13.341 1.00 66.00 204 SER A C 1
ATOM 1612 O O . SER A 1 204 ? -4.533 -10.632 -14.157 1.00 66.00 204 SER A O 1
ATOM 1614 N N . ALA A 1 205 ? -4.251 -11.396 -12.063 1.00 83.62 205 ALA A N 1
ATOM 1615 C CA . ALA A 1 205 ? -3.838 -10.098 -11.543 1.00 83.62 205 ALA A CA 1
ATOM 1616 C C . ALA A 1 205 ? -2.963 -10.173 -10.280 1.00 83.62 205 ALA A C 1
ATOM 1618 O O . ALA A 1 205 ? -2.747 -11.225 -9.679 1.00 83.62 205 ALA A O 1
ATOM 1619 N N . ARG A 1 206 ? -2.418 -9.022 -9.881 1.00 89.44 206 ARG A N 1
ATOM 1620 C CA . ARG A 1 206 ? -1.575 -8.854 -8.691 1.00 89.44 206 ARG A CA 1
ATOM 1621 C C . ARG A 1 206 ? -2.069 -7.684 -7.866 1.00 89.44 206 ARG A C 1
ATOM 1623 O O . ARG A 1 2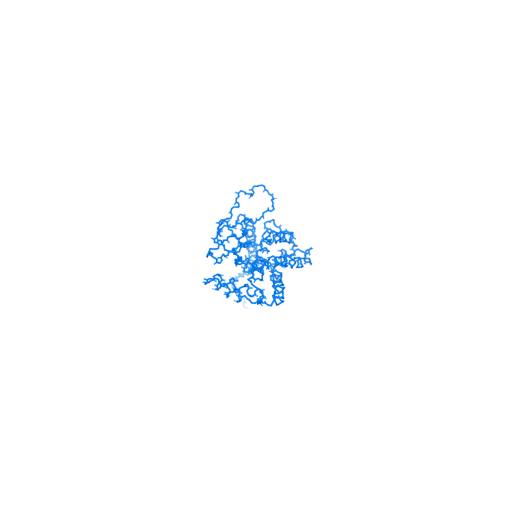06 ? -2.292 -6.611 -8.418 1.00 89.44 206 ARG A O 1
ATOM 1630 N N . VAL A 1 207 ? -2.237 -7.873 -6.559 1.00 91.56 207 VAL A N 1
ATOM 1631 C CA . VAL A 1 207 ? -2.758 -6.823 -5.673 1.00 91.56 207 VAL A CA 1
ATOM 1632 C C . VAL A 1 207 ? -1.745 -5.694 -5.517 1.00 91.56 207 VAL A C 1
ATOM 1634 O O . VAL A 1 207 ? -0.609 -5.919 -5.103 1.00 91.56 207 VAL A O 1
ATOM 1637 N N . VAL A 1 208 ? -2.194 -4.474 -5.804 1.00 93.94 208 VAL A N 1
ATOM 1638 C CA . VAL A 1 208 ? -1.430 -3.230 -5.656 1.00 93.94 208 VAL A CA 1
ATOM 1639 C C . VAL A 1 208 ? -1.901 -2.443 -4.435 1.00 93.94 208 VAL A C 1
ATOM 1641 O O . VAL A 1 208 ? -1.092 -1.943 -3.651 1.00 93.94 208 VAL A O 1
ATOM 1644 N N . TRP A 1 209 ? -3.216 -2.376 -4.245 1.00 95.38 209 TRP A N 1
ATOM 1645 C CA . TRP A 1 209 ? -3.862 -1.697 -3.129 1.00 95.38 209 TRP A CA 1
ATOM 1646 C C . TRP A 1 209 ? -4.968 -2.591 -2.568 1.00 95.38 209 TRP A C 1
ATOM 1648 O O . TRP A 1 209 ? -5.724 -3.134 -3.372 1.00 95.38 209 TRP A O 1
ATOM 1658 N N . PRO A 1 210 ? -5.080 -2.769 -1.242 1.00 95.19 210 PRO A N 1
ATOM 1659 C CA . PRO A 1 210 ? -6.030 -3.718 -0.675 1.00 95.19 210 PRO A CA 1
ATOM 1660 C C . PRO A 1 210 ? -7.480 -3.263 -0.859 1.00 95.19 210 PRO A C 1
ATOM 1662 O O . PRO A 1 210 ? -7.753 -2.064 -0.984 1.00 95.19 210 PRO A O 1
ATOM 1665 N N . THR A 1 211 ? -8.404 -4.220 -0.809 1.00 93.62 211 THR A N 1
ATOM 1666 C CA . THR A 1 211 ? -9.803 -3.923 -0.489 1.00 93.62 211 THR A CA 1
ATOM 1667 C C . THR A 1 211 ? -9.900 -3.536 0.986 1.00 93.62 211 THR A C 1
ATOM 1669 O O . THR A 1 211 ? -9.037 -3.882 1.798 1.00 93.62 211 THR A O 1
ATOM 1672 N N . PHE A 1 212 ? -10.945 -2.804 1.352 1.00 93.38 212 PHE A N 1
ATOM 1673 C CA . PHE A 1 212 ? -11.301 -2.590 2.749 1.00 93.38 212 PHE A CA 1
ATOM 1674 C C . PHE A 1 212 ? -12.615 -3.292 3.007 1.00 93.38 212 PHE A C 1
ATOM 1676 O O . PHE A 1 212 ? -13.601 -3.014 2.329 1.00 93.38 212 PHE A O 1
ATOM 1683 N N . LEU A 1 213 ? -12.600 -4.187 3.982 1.00 91.81 213 LEU A N 1
ATOM 1684 C CA . LEU A 1 213 ? -13.754 -4.957 4.412 1.00 91.81 213 LEU A CA 1
ATOM 1685 C C . LEU A 1 213 ? -14.192 -4.450 5.773 1.00 91.81 213 LEU A C 1
ATOM 1687 O O . LEU A 1 213 ? -13.341 -4.022 6.560 1.00 91.81 213 LEU A O 1
ATOM 1691 N N . TYR A 1 214 ? -15.485 -4.517 6.054 1.00 90.44 214 TYR A N 1
ATOM 1692 C CA . TYR A 1 214 ? -16.003 -4.286 7.390 1.00 90.44 214 TYR A CA 1
ATOM 1693 C C . TYR A 1 214 ? -16.772 -5.505 7.894 1.00 90.44 214 TYR A C 1
ATOM 1695 O O . TYR A 1 214 ? -17.481 -6.159 7.133 1.00 90.44 214 TYR A O 1
ATOM 1703 N N . THR A 1 215 ? -16.605 -5.809 9.178 1.00 86.38 215 THR A N 1
ATOM 1704 C CA . THR A 1 215 ? -17.377 -6.842 9.876 1.00 86.38 215 THR A CA 1
ATOM 1705 C C . THR A 1 215 ? -18.416 -6.142 10.742 1.00 86.38 215 THR A C 1
ATOM 1707 O O . THR A 1 215 ? -18.053 -5.340 11.614 1.00 86.38 215 THR A O 1
ATOM 1710 N N . ASN A 1 216 ? -19.698 -6.427 10.513 1.00 81.12 216 ASN A N 1
ATOM 1711 C CA . ASN A 1 216 ? -20.758 -5.955 11.394 1.00 81.12 216 ASN A CA 1
ATOM 1712 C C . ASN A 1 216 ? -20.799 -6.858 12.645 1.00 81.12 216 ASN A C 1
ATOM 1714 O O . ASN A 1 216 ? -20.897 -8.070 12.512 1.00 81.12 216 ASN A O 1
ATOM 1718 N N . PRO A 1 217 ? -20.713 -6.330 13.875 1.00 74.81 217 PRO A N 1
ATOM 1719 C CA . PRO A 1 217 ? -20.756 -7.185 15.059 1.00 74.81 217 PRO A CA 1
ATOM 1720 C C . PRO A 1 217 ? -22.105 -7.896 15.265 1.00 74.81 217 PRO A C 1
ATOM 1722 O O . PRO A 1 217 ? -22.139 -8.908 15.958 1.00 74.81 217 PRO A O 1
ATOM 1725 N N . ASP A 1 218 ? -23.188 -7.398 14.659 1.00 77.38 218 ASP A N 1
ATOM 1726 C CA . ASP A 1 218 ? -24.526 -8.001 14.727 1.00 77.38 218 ASP A CA 1
ATOM 1727 C C . ASP A 1 218 ? -24.763 -9.054 13.627 1.00 77.38 218 ASP A C 1
ATOM 1729 O O . ASP A 1 218 ? -25.658 -9.896 13.737 1.00 77.38 218 ASP A O 1
ATOM 1733 N N . HIS A 1 219 ? -23.962 -9.019 12.559 1.00 68.25 219 HIS A N 1
ATOM 1734 C CA . HIS A 1 219 ? -24.044 -9.930 11.422 1.00 68.25 219 HIS A CA 1
ATOM 1735 C C . HIS A 1 219 ? -22.640 -10.463 11.125 1.00 68.25 219 HIS A C 1
ATOM 1737 O O . HIS A 1 219 ? -21.810 -9.718 10.623 1.00 68.25 219 HIS A O 1
ATOM 1743 N N . GLU A 1 220 ? -22.372 -11.747 11.390 1.00 68.25 220 GLU A N 1
ATOM 1744 C CA . GLU A 1 220 ? -21.055 -12.409 11.219 1.00 68.25 220 GLU A CA 1
ATOM 1745 C C . GLU A 1 220 ? -20.515 -12.439 9.765 1.00 68.25 220 GLU A C 1
ATOM 1747 O O . GLU A 1 220 ? -19.620 -13.212 9.428 1.00 68.25 220 GLU A O 1
ATOM 1752 N N . THR A 1 221 ? -21.063 -11.622 8.871 1.00 79.00 221 THR A N 1
ATOM 1753 C CA . THR A 1 221 ? -20.674 -11.490 7.474 1.00 79.00 221 THR A CA 1
ATOM 1754 C C . THR A 1 221 ? -19.725 -10.312 7.282 1.00 79.00 221 THR A C 1
ATOM 1756 O O . THR A 1 221 ? -19.985 -9.193 7.726 1.00 79.00 221 THR A O 1
ATOM 1759 N N . GLU A 1 222 ? -18.625 -10.564 6.576 1.00 85.12 222 GLU A N 1
ATOM 1760 C CA . GLU A 1 222 ? -17.764 -9.509 6.048 1.00 85.12 222 GLU A CA 1
ATOM 1761 C C . GLU A 1 222 ? -18.396 -8.901 4.796 1.00 85.12 222 GLU A C 1
ATOM 1763 O O . GLU A 1 222 ? -18.864 -9.621 3.915 1.00 85.12 222 GLU A O 1
ATOM 1768 N N . GLU A 1 223 ? -18.360 -7.576 4.700 1.00 88.00 223 GLU A N 1
ATOM 1769 C CA . GLU A 1 223 ? -18.859 -6.837 3.544 1.00 88.00 223 GLU A CA 1
ATOM 1770 C C . GLU A 1 223 ? -17.809 -5.866 2.996 1.00 88.00 223 GLU A C 1
ATOM 1772 O O . GLU A 1 223 ? -16.954 -5.343 3.723 1.00 88.00 223 GLU A O 1
ATOM 1777 N N . LEU A 1 224 ? -17.891 -5.588 1.694 1.00 89.62 224 LEU A N 1
ATOM 1778 C CA . LEU A 1 224 ? -17.008 -4.641 1.027 1.00 89.62 224 LEU A CA 1
ATOM 1779 C C . LEU A 1 224 ? -17.321 -3.202 1.446 1.00 89.62 224 LEU A C 1
ATOM 1781 O O . LEU A 1 224 ? -18.377 -2.661 1.128 1.00 89.62 224 LEU A O 1
ATOM 1785 N N . LEU A 1 225 ? -16.344 -2.531 2.055 1.00 90.31 225 LEU A N 1
ATOM 1786 C CA . LEU A 1 225 ? -16.381 -1.084 2.267 1.00 90.31 225 LEU A CA 1
ATOM 1787 C C . LEU A 1 225 ? -15.787 -0.321 1.078 1.00 90.31 225 LEU A C 1
ATOM 1789 O O . LEU A 1 225 ? -16.290 0.730 0.684 1.00 90.31 225 LEU A O 1
ATOM 1793 N N . HIS A 1 226 ? -14.673 -0.811 0.529 1.00 90.62 226 HIS A N 1
ATOM 1794 C CA . HIS A 1 226 ? -13.991 -0.160 -0.585 1.00 90.62 226 HIS A CA 1
ATOM 1795 C C . HIS A 1 226 ? -13.238 -1.168 -1.452 1.00 90.62 226 HIS A C 1
ATOM 1797 O O . HIS A 1 226 ? -12.448 -1.965 -0.947 1.00 90.62 226 HIS A O 1
ATOM 1803 N N . HIS A 1 227 ? -13.420 -1.054 -2.767 1.00 91.25 227 HIS A N 1
ATOM 1804 C CA . HIS A 1 227 ? -12.745 -1.871 -3.771 1.00 91.25 227 HIS A CA 1
ATOM 1805 C C . HIS A 1 227 ? -11.217 -1.738 -3.688 1.00 91.25 227 HIS A C 1
ATOM 1807 O O . HIS A 1 227 ? -10.679 -0.674 -3.361 1.00 91.25 227 HIS A O 1
ATOM 1813 N N . GLY A 1 228 ? -10.515 -2.818 -4.005 1.00 92.38 228 GLY A N 1
ATOM 1814 C CA . GLY A 1 228 ? -9.063 -2.853 -4.108 1.00 92.38 228 GLY A CA 1
ATOM 1815 C C . GLY A 1 228 ? -8.598 -2.610 -5.538 1.00 92.38 228 GLY A C 1
ATOM 1816 O O . GLY A 1 228 ? -9.393 -2.604 -6.480 1.00 92.38 228 GLY A O 1
ATOM 1817 N N . TYR A 1 229 ? -7.287 -2.447 -5.713 1.00 93.44 229 TYR A N 1
ATOM 1818 C CA . TYR A 1 229 ? -6.683 -2.256 -7.031 1.00 93.44 229 TYR A CA 1
ATOM 1819 C C . TYR A 1 229 ? -5.653 -3.325 -7.330 1.00 93.44 229 TYR A C 1
ATOM 1821 O O . TYR A 1 229 ? -4.814 -3.670 -6.493 1.00 93.44 229 TYR A O 1
ATOM 1829 N N . THR A 1 230 ? -5.693 -3.809 -8.564 1.00 92.62 230 THR A N 1
ATOM 1830 C CA . THR A 1 230 ? -4.809 -4.854 -9.065 1.00 92.62 230 THR A CA 1
ATOM 1831 C C . THR A 1 230 ? -4.128 -4.421 -10.344 1.00 92.62 230 THR A C 1
ATOM 1833 O O . THR A 1 230 ? -4.655 -3.622 -11.107 1.00 92.62 230 THR A O 1
ATOM 1836 N N . ILE A 1 231 ? -2.957 -4.977 -10.612 1.00 91.12 231 ILE A N 1
ATOM 1837 C CA . ILE A 1 231 ? -2.319 -4.880 -11.915 1.00 91.12 231 ILE A CA 1
ATOM 1838 C C . ILE A 1 231 ? -2.483 -6.210 -12.650 1.00 91.12 231 ILE A C 1
ATOM 1840 O O . ILE A 1 231 ? -2.155 -7.271 -12.120 1.00 91.12 231 ILE A O 1
ATOM 1844 N N . THR A 1 232 ? -3.063 -6.159 -13.846 1.00 89.94 232 THR A N 1
ATOM 1845 C CA . THR A 1 232 ? -3.424 -7.351 -14.631 1.00 89.94 232 THR A CA 1
ATOM 1846 C C . THR A 1 232 ? -2.224 -7.899 -15.405 1.00 89.94 232 THR A C 1
ATOM 1848 O O . THR A 1 232 ? -1.281 -7.161 -15.707 1.00 89.94 232 THR A O 1
ATOM 1851 N N . TYR A 1 233 ? -2.258 -9.171 -15.822 1.00 86.69 233 TYR A N 1
ATOM 1852 C CA . TYR A 1 233 ? -1.195 -9.708 -16.694 1.00 86.69 233 TYR A CA 1
ATOM 1853 C C . TYR A 1 233 ? -1.086 -8.959 -18.023 1.00 86.69 233 TYR A C 1
ATOM 1855 O O . TYR A 1 233 ? 0.017 -8.781 -18.536 1.00 86.69 233 TYR A O 1
ATOM 1863 N N . ALA A 1 234 ? -2.201 -8.456 -18.562 1.00 85.81 234 ALA A N 1
ATOM 1864 C CA . ALA A 1 234 ? -2.175 -7.613 -19.755 1.00 85.81 234 ALA A CA 1
ATOM 1865 C C . ALA A 1 234 ? -1.330 -6.345 -19.530 1.00 85.81 234 ALA A C 1
ATOM 1867 O O . ALA A 1 234 ? -0.542 -5.959 -20.392 1.00 85.81 234 ALA A O 1
ATOM 1868 N N . GLN A 1 235 ? -1.432 -5.731 -18.345 1.00 88.94 235 GLN A N 1
ATOM 1869 C CA . GLN A 1 235 ? -0.643 -4.555 -17.963 1.00 88.94 235 GLN A CA 1
ATOM 1870 C C . GLN A 1 235 ? 0.834 -4.878 -17.693 1.00 88.94 235 GLN A C 1
ATOM 1872 O O . GLN A 1 235 ? 1.697 -4.020 -17.894 1.00 88.94 235 GLN A O 1
ATOM 1877 N N . ILE A 1 236 ? 1.115 -6.101 -17.245 1.00 91.25 236 ILE A N 1
ATOM 1878 C CA . ILE A 1 236 ? 2.453 -6.610 -16.925 1.00 91.25 236 ILE A CA 1
ATOM 1879 C C . ILE A 1 236 ? 3.212 -7.084 -18.183 1.00 91.25 236 ILE A C 1
ATOM 1881 O O . ILE A 1 236 ? 4.439 -6.972 -18.249 1.00 91.25 236 ILE A O 1
ATOM 1885 N N . GLY A 1 237 ? 2.504 -7.588 -19.198 1.00 89.19 237 GLY A N 1
ATOM 1886 C CA . GLY A 1 237 ? 3.086 -8.401 -20.270 1.00 89.19 237 GLY A CA 1
ATOM 1887 C C . GLY A 1 237 ? 4.217 -7.741 -21.066 1.00 89.19 237 GLY A C 1
ATOM 1888 O O . GLY A 1 237 ? 5.159 -8.417 -21.483 1.00 89.19 237 GLY A O 1
ATOM 1889 N N . ASP A 1 238 ? 4.188 -6.422 -21.260 1.00 88.81 238 ASP A N 1
ATOM 1890 C CA . ASP A 1 238 ? 5.271 -5.724 -21.966 1.00 88.81 238 ASP A CA 1
ATOM 1891 C C . ASP A 1 238 ? 6.553 -5.610 -21.130 1.00 88.81 238 ASP A C 1
ATOM 1893 O O . ASP A 1 238 ? 7.657 -5.709 -21.675 1.00 88.81 238 ASP A O 1
ATOM 1897 N N . ALA A 1 239 ? 6.427 -5.489 -19.807 1.00 92.31 239 ALA A N 1
ATOM 1898 C CA . ALA A 1 239 ? 7.566 -5.488 -18.896 1.00 92.31 239 ALA A CA 1
ATOM 1899 C C . ALA A 1 239 ? 8.210 -6.882 -18.786 1.00 92.31 239 ALA A C 1
ATOM 1901 O O . ALA A 1 239 ? 9.439 -6.991 -18.762 1.00 92.31 239 ALA A O 1
ATOM 1902 N N . GLU A 1 240 ? 7.412 -7.955 -18.800 1.00 92.12 240 GLU A N 1
ATOM 1903 C CA . GLU A 1 240 ? 7.932 -9.331 -18.850 1.00 92.12 240 GLU A CA 1
ATOM 1904 C C . GLU A 1 240 ? 8.726 -9.580 -20.129 1.00 92.12 240 GLU A C 1
ATOM 1906 O O . GLU A 1 240 ? 9.884 -9.999 -20.070 1.00 92.12 240 GLU A O 1
ATOM 1911 N N . LYS A 1 241 ? 8.149 -9.241 -21.292 1.00 91.69 241 LYS A N 1
ATOM 1912 C CA . LYS A 1 241 ? 8.835 -9.358 -22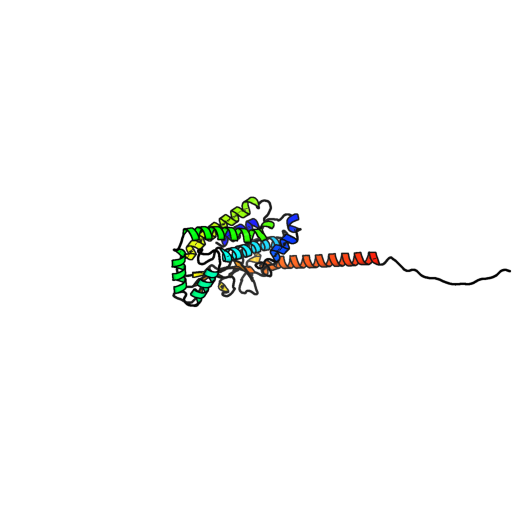.588 1.00 91.69 241 LYS A CA 1
ATOM 1913 C C . LYS A 1 241 ? 10.158 -8.595 -22.590 1.00 91.69 241 LYS A C 1
ATOM 1915 O O . LYS A 1 241 ? 11.138 -9.071 -23.169 1.00 91.69 241 LYS A O 1
ATOM 1920 N N . GLU A 1 242 ? 10.208 -7.418 -21.967 1.00 91.88 242 GLU A N 1
ATOM 1921 C CA . GLU A 1 242 ? 11.442 -6.643 -21.846 1.00 91.88 242 GLU A CA 1
ATOM 1922 C C . GLU A 1 242 ? 12.515 -7.394 -21.044 1.00 91.88 242 GLU A C 1
ATOM 1924 O O . GLU A 1 242 ? 13.653 -7.523 -21.515 1.00 91.88 242 GLU A O 1
ATOM 1929 N N . LEU A 1 243 ? 12.163 -7.922 -19.867 1.00 88.75 243 LEU A N 1
ATOM 1930 C CA . LEU A 1 243 ? 13.085 -8.700 -19.038 1.00 88.75 243 LEU A CA 1
ATOM 1931 C C . LEU A 1 243 ? 13.570 -9.960 -19.760 1.00 88.75 243 LEU A C 1
ATOM 1933 O O . LEU A 1 243 ? 14.777 -10.213 -19.784 1.00 88.75 243 LEU A O 1
ATOM 1937 N N . SER A 1 244 ? 12.675 -10.702 -20.420 1.00 89.50 244 SER A N 1
ATOM 1938 C CA . SER A 1 244 ? 13.039 -11.897 -21.192 1.00 89.50 244 SER A CA 1
ATOM 1939 C C . SER A 1 244 ? 14.020 -11.564 -22.318 1.00 89.50 244 SER A C 1
ATOM 1941 O O . SER A 1 244 ? 15.054 -12.219 -22.459 1.00 89.50 244 SER A O 1
ATOM 1943 N N . ARG A 1 245 ? 13.767 -10.499 -23.094 1.00 87.69 245 ARG A N 1
ATOM 1944 C CA . ARG A 1 245 ? 14.679 -10.053 -24.166 1.00 87.69 245 ARG A CA 1
ATOM 1945 C C . ARG A 1 245 ? 16.050 -9.657 -23.619 1.00 87.69 245 ARG A C 1
ATOM 1947 O O . ARG A 1 245 ? 17.069 -9.967 -24.239 1.00 87.69 245 ARG A O 1
ATOM 1954 N N . ARG A 1 246 ? 16.100 -8.975 -22.471 1.00 80.69 246 ARG A N 1
ATOM 1955 C CA . ARG A 1 246 ? 17.365 -8.606 -21.812 1.00 80.69 246 ARG A CA 1
ATOM 1956 C C . ARG A 1 246 ? 18.130 -9.833 -21.323 1.00 80.69 246 ARG A C 1
ATOM 1958 O O . ARG A 1 246 ? 19.337 -9.899 -21.547 1.00 80.69 246 ARG A O 1
ATOM 1965 N N . ALA A 1 247 ? 17.446 -10.807 -20.724 1.00 81.62 247 ALA A N 1
ATOM 1966 C CA . ALA A 1 247 ? 18.054 -12.059 -20.282 1.00 81.62 247 ALA A CA 1
ATOM 1967 C C . ALA A 1 247 ? 18.682 -12.822 -21.460 1.00 81.62 247 ALA A C 1
ATOM 1969 O O . ALA A 1 247 ? 19.858 -13.175 -21.400 1.00 81.62 247 ALA A O 1
ATOM 1970 N N . VAL A 1 248 ? 17.957 -12.962 -22.577 1.00 82.19 248 VAL A N 1
ATOM 1971 C CA . VAL A 1 248 ? 18.474 -13.593 -23.807 1.00 82.19 248 VAL A CA 1
ATOM 1972 C C . VAL A 1 248 ? 19.726 -12.874 -24.320 1.00 82.19 248 VAL A C 1
ATOM 1974 O O . VAL A 1 248 ? 20.741 -13.516 -24.591 1.00 82.19 248 VAL A O 1
ATOM 1977 N N . ARG A 1 249 ? 19.706 -11.535 -24.397 1.00 80.12 249 ARG A N 1
ATOM 1978 C CA . ARG A 1 249 ? 20.877 -10.742 -24.820 1.00 80.12 249 ARG A CA 1
ATOM 1979 C C . ARG A 1 249 ? 22.076 -10.923 -23.885 1.00 80.12 249 ARG A C 1
ATOM 1981 O O . ARG A 1 249 ? 23.207 -10.971 -24.364 1.00 80.12 249 ARG A O 1
ATOM 1988 N N . LYS A 1 250 ? 21.850 -11.025 -22.571 1.00 81.88 250 LYS A N 1
ATOM 1989 C CA . LYS A 1 250 ? 22.912 -11.270 -21.582 1.00 81.88 250 LYS A CA 1
ATOM 1990 C C . LYS A 1 250 ? 23.549 -12.646 -21.795 1.00 81.88 250 LYS A C 1
ATOM 1992 O O . LYS A 1 250 ? 24.772 -12.734 -21.848 1.00 81.88 250 LYS A O 1
ATOM 1997 N N . THR A 1 251 ? 22.742 -13.689 -21.994 1.00 82.25 251 THR A N 1
ATOM 1998 C CA . THR A 1 251 ? 23.230 -15.054 -22.250 1.00 82.25 251 THR A CA 1
ATOM 1999 C C . THR A 1 251 ? 24.021 -15.151 -23.554 1.00 82.25 251 THR A C 1
ATOM 2001 O O . THR A 1 251 ? 25.092 -15.753 -23.566 1.00 82.25 251 THR A O 1
ATOM 2004 N N . LEU A 1 252 ? 23.552 -14.513 -24.635 1.00 80.94 252 LEU A N 1
ATOM 2005 C CA . LEU A 1 252 ? 24.277 -14.484 -25.912 1.00 80.94 252 LEU A CA 1
ATOM 2006 C C . LEU A 1 252 ? 25.655 -13.824 -25.770 1.00 80.94 252 LEU A C 1
ATOM 2008 O O . LEU A 1 252 ? 26.650 -14.413 -26.183 1.00 80.94 252 LEU A O 1
ATOM 2012 N N . ARG A 1 253 ? 25.736 -12.663 -25.103 1.00 78.94 253 ARG A N 1
ATOM 2013 C CA . ARG A 1 253 ? 27.012 -11.968 -24.849 1.00 78.94 253 ARG A CA 1
ATOM 2014 C C . ARG A 1 253 ? 27.990 -12.812 -24.031 1.00 78.94 253 ARG A C 1
ATOM 2016 O O . ARG A 1 253 ? 29.176 -12.845 -24.346 1.00 78.94 253 ARG A O 1
ATOM 2023 N N . LEU A 1 254 ? 27.508 -13.498 -22.992 1.00 80.06 254 LEU A N 1
ATOM 2024 C CA . LEU A 1 254 ? 28.343 -14.386 -22.174 1.00 80.06 254 LEU A CA 1
ATOM 2025 C C . LEU A 1 254 ? 28.866 -15.576 -22.988 1.00 80.06 254 LEU A C 1
ATOM 2027 O O . LEU A 1 254 ? 30.036 -15.937 -22.866 1.00 80.06 254 LEU A O 1
ATOM 2031 N N . ASN A 1 255 ? 28.029 -16.153 -23.853 1.00 79.31 255 ASN A N 1
ATOM 2032 C CA . ASN A 1 255 ? 28.430 -17.256 -24.721 1.00 79.31 255 ASN A CA 1
ATOM 2033 C C . ASN A 1 255 ? 29.470 -16.809 -25.767 1.00 79.31 255 ASN A C 1
ATOM 2035 O O . ASN A 1 255 ? 30.488 -17.470 -25.952 1.00 79.31 255 ASN A O 1
ATOM 2039 N N . GLU A 1 256 ? 29.280 -15.646 -26.396 1.00 77.44 256 GLU A N 1
ATOM 2040 C CA . GLU A 1 256 ? 30.255 -15.061 -27.328 1.00 77.44 256 GLU A CA 1
ATOM 2041 C C . GLU A 1 256 ? 31.610 -14.790 -26.657 1.00 77.44 256 GLU A C 1
ATOM 2043 O O . GLU A 1 256 ? 32.658 -15.118 -27.219 1.00 77.44 256 GLU A O 1
ATOM 2048 N N . GLN A 1 257 ? 31.606 -14.255 -25.431 1.00 76.19 257 GLN A N 1
ATOM 2049 C CA . GLN A 1 257 ? 32.826 -14.033 -24.649 1.00 76.19 257 GLN A CA 1
ATOM 2050 C C . GLN A 1 257 ? 33.522 -15.347 -24.270 1.00 76.19 257 GLN A C 1
ATOM 2052 O O . GLN A 1 257 ? 34.748 -15.432 -24.362 1.00 76.19 257 GLN A O 1
ATOM 2057 N N . ALA A 1 258 ? 32.767 -16.388 -23.909 1.00 75.00 258 ALA A N 1
ATOM 2058 C CA . ALA A 1 258 ? 33.317 -17.713 -23.634 1.00 75.00 258 ALA A CA 1
ATOM 2059 C C . ALA A 1 258 ? 33.957 -18.336 -24.888 1.00 75.00 258 ALA A C 1
ATOM 2061 O O . ALA A 1 258 ? 35.073 -18.855 -24.822 1.00 75.00 258 ALA A O 1
ATOM 2062 N N . ILE A 1 259 ? 33.304 -18.225 -26.050 1.00 75.56 259 ILE A N 1
ATOM 2063 C CA . ILE A 1 259 ? 33.823 -18.719 -27.337 1.00 75.56 259 ILE A CA 1
ATOM 2064 C C . ILE A 1 259 ? 35.095 -17.957 -27.747 1.00 75.56 259 ILE A C 1
ATOM 2066 O O . ILE A 1 259 ? 36.084 -18.575 -28.155 1.00 75.56 259 ILE A O 1
ATOM 2070 N N . ALA A 1 260 ? 35.110 -16.628 -27.608 1.00 70.88 260 ALA A N 1
ATOM 2071 C CA . ALA A 1 260 ? 36.279 -15.798 -27.905 1.00 70.88 260 ALA A CA 1
ATOM 2072 C C . ALA A 1 260 ? 37.453 -16.068 -26.943 1.00 70.88 260 ALA A C 1
ATOM 2074 O O . ALA A 1 260 ? 38.606 -16.133 -27.377 1.00 70.88 260 ALA A O 1
ATOM 2075 N N . GLY A 1 261 ? 37.167 -16.287 -25.655 1.00 63.78 261 GLY A N 1
ATOM 2076 C CA . GLY A 1 261 ? 38.160 -16.673 -24.651 1.00 63.78 261 GLY A CA 1
ATOM 2077 C C . GLY A 1 261 ? 38.788 -18.043 -24.924 1.00 63.78 261 GLY A C 1
ATOM 2078 O O . GLY A 1 261 ? 39.992 -18.215 -24.741 1.00 63.78 261 GLY A O 1
ATOM 2079 N N . ASN A 1 262 ? 38.008 -18.999 -25.442 1.00 59.09 262 ASN A N 1
ATOM 2080 C CA . ASN A 1 262 ? 38.498 -20.343 -25.763 1.00 59.09 262 ASN A CA 1
ATOM 2081 C C . ASN A 1 262 ? 39.338 -20.388 -27.054 1.00 59.09 262 ASN A C 1
ATOM 2083 O O . ASN A 1 262 ? 40.276 -21.179 -27.148 1.00 59.09 262 ASN A O 1
ATOM 2087 N N . LYS A 1 263 ? 39.064 -19.512 -28.036 1.00 58.00 263 LYS A N 1
ATOM 2088 C CA . LYS A 1 263 ? 39.889 -19.393 -29.256 1.00 58.00 263 LYS A CA 1
ATOM 2089 C C . LYS A 1 263 ? 41.311 -18.895 -28.974 1.00 58.00 263 LYS A C 1
ATOM 2091 O O . LYS A 1 263 ? 42.236 -19.353 -29.630 1.00 58.00 263 LYS A O 1
ATOM 2096 N N . LYS A 1 264 ? 41.515 -18.031 -27.972 1.00 53.72 264 LYS A N 1
ATOM 2097 C CA . LYS A 1 264 ? 42.856 -17.533 -27.598 1.00 53.72 264 LYS A CA 1
ATOM 2098 C C . LYS A 1 264 ? 43.744 -18.562 -26.880 1.00 53.72 264 LYS A C 1
ATOM 2100 O O . LYS A 1 264 ? 44.939 -18.326 -26.760 1.00 53.72 264 LYS A O 1
ATOM 2105 N N . ARG A 1 265 ? 43.193 -19.684 -26.397 1.00 53.53 265 ARG A N 1
ATOM 2106 C CA . ARG A 1 265 ? 43.939 -20.704 -25.630 1.00 53.53 265 ARG A CA 1
ATOM 2107 C C . ARG A 1 265 ? 44.423 -21.906 -26.448 1.00 53.53 265 ARG A C 1
ATOM 2109 O O . ARG A 1 265 ? 45.077 -22.770 -25.877 1.00 53.53 265 ARG A O 1
ATOM 2116 N N . ARG A 1 266 ? 44.105 -21.995 -27.745 1.00 55.94 266 ARG A N 1
ATOM 2117 C CA . ARG A 1 266 ? 44.429 -23.174 -28.573 1.00 55.94 266 ARG A CA 1
ATOM 2118 C C . ARG A 1 266 ? 45.719 -23.086 -29.403 1.00 55.94 266 ARG A C 1
ATOM 2120 O O . ARG A 1 266 ? 46.054 -24.086 -30.022 1.00 55.94 266 ARG A O 1
ATOM 2127 N N . ASP A 1 267 ? 46.476 -21.989 -29.340 1.00 50.16 267 ASP A N 1
ATOM 2128 C CA . ASP A 1 267 ? 47.768 -21.843 -30.042 1.00 50.16 267 ASP A CA 1
ATOM 2129 C C . ASP A 1 267 ? 48.975 -21.848 -29.086 1.00 50.16 267 ASP A C 1
ATOM 2131 O O . ASP A 1 267 ? 49.740 -20.889 -28.999 1.00 50.16 267 ASP A O 1
ATOM 2135 N N . SER A 1 268 ? 49.181 -22.945 -28.356 1.00 55.69 268 SER A N 1
ATOM 2136 C CA . SER A 1 268 ? 50.505 -23.239 -27.794 1.00 55.69 268 SER A CA 1
ATOM 2137 C C . SER A 1 268 ? 50.726 -24.739 -27.590 1.00 55.69 268 SER A C 1
ATOM 2139 O O . SER A 1 268 ? 50.233 -25.339 -26.639 1.00 55.69 268 SER A O 1
ATOM 2141 N N . GLY A 1 269 ? 51.534 -25.330 -28.478 1.00 50.41 269 GLY A N 1
ATOM 2142 C CA . GLY A 1 269 ? 52.264 -26.572 -28.202 1.00 50.41 269 GLY A CA 1
ATOM 2143 C C . GLY A 1 269 ? 51.911 -27.776 -29.074 1.00 50.41 269 GLY A C 1
ATOM 2144 O O . GLY A 1 269 ? 51.338 -28.741 -28.582 1.00 50.41 269 GLY A O 1
ATOM 2145 N N . ILE A 1 270 ? 52.353 -27.780 -30.335 1.00 44.16 270 ILE A N 1
ATOM 2146 C CA . ILE A 1 270 ? 52.663 -29.030 -31.048 1.00 44.16 270 ILE A CA 1
ATOM 2147 C C . ILE A 1 270 ? 54.185 -29.066 -31.215 1.00 44.16 270 ILE A C 1
ATOM 2149 O O . ILE A 1 270 ? 54.737 -28.422 -32.103 1.00 44.16 270 ILE A O 1
ATOM 2153 N N . PHE A 1 271 ? 54.872 -29.777 -30.319 1.00 42.62 271 PHE A N 1
ATOM 2154 C CA . PHE A 1 271 ? 56.291 -30.103 -30.459 1.00 42.62 271 PHE A CA 1
ATOM 2155 C C . PHE A 1 271 ? 56.373 -31.477 -31.136 1.00 42.62 271 PHE A C 1
ATOM 2157 O O . PHE A 1 271 ? 56.101 -32.498 -30.508 1.00 42.62 271 PHE A O 1
ATOM 2164 N N . LEU A 1 272 ? 56.676 -31.502 -32.436 1.00 40.97 272 LEU A N 1
ATOM 2165 C CA . LEU A 1 272 ? 56.961 -32.737 -33.168 1.00 40.97 272 LEU A CA 1
ATOM 2166 C C . LEU A 1 272 ? 58.423 -33.121 -32.923 1.00 40.97 272 LEU A C 1
ATOM 2168 O O . LEU A 1 272 ? 59.341 -32.464 -33.410 1.00 40.97 272 LEU A O 1
ATOM 2172 N N . SER A 1 273 ? 58.641 -34.188 -32.160 1.00 43.75 273 SER A N 1
ATOM 2173 C CA . SER A 1 273 ? 59.932 -34.857 -32.037 1.00 43.75 273 SER A CA 1
ATOM 2174 C C . SER A 1 273 ? 60.201 -35.707 -33.283 1.00 43.75 273 SER A C 1
ATOM 2176 O O . SER A 1 273 ? 59.623 -36.777 -33.460 1.00 43.75 273 SER A O 1
ATOM 2178 N N . HIS A 1 274 ? 61.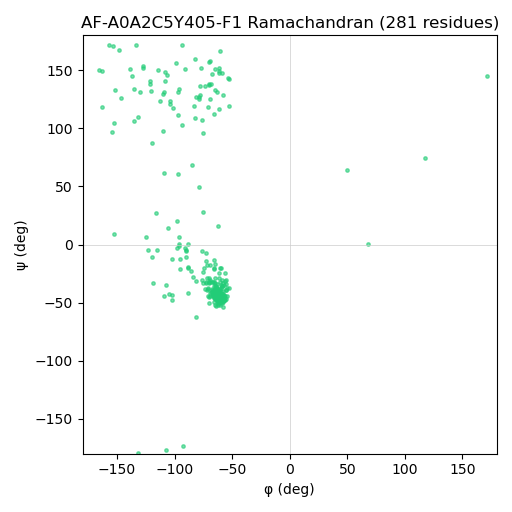116 -35.252 -34.139 1.00 39.72 274 HIS A N 1
ATOM 2179 C CA . HIS A 1 274 ? 61.735 -36.083 -35.172 1.00 39.72 274 HIS A CA 1
ATOM 2180 C C . HIS A 1 274 ? 63.135 -36.526 -34.719 1.00 39.72 274 HIS A C 1
ATOM 2182 O O . HIS A 1 274 ? 64.029 -35.705 -34.545 1.00 39.72 274 HIS A O 1
ATOM 2188 N N . GLY A 1 275 ? 63.331 -37.836 -34.568 1.00 38.47 275 GLY A N 1
ATOM 2189 C CA . GLY A 1 275 ? 64.577 -38.501 -34.976 1.00 38.47 275 GLY A CA 1
ATOM 2190 C C . GLY A 1 275 ? 64.300 -39.325 -36.245 1.00 38.47 275 GLY A C 1
ATOM 2191 O O . GLY A 1 275 ? 63.146 -39.323 -36.690 1.00 38.47 275 GLY A O 1
ATOM 2192 N N . PRO A 1 276 ? 65.255 -40.099 -36.804 1.00 60.19 276 PRO A N 1
ATOM 2193 C CA . PRO A 1 276 ? 66.678 -40.274 -36.463 1.00 60.19 276 PRO A CA 1
ATOM 2194 C C . PRO A 1 276 ? 67.609 -40.180 -37.711 1.00 60.19 276 PRO A C 1
ATOM 2196 O O . PRO A 1 276 ? 67.122 -40.010 -38.823 1.00 60.19 276 PRO A O 1
ATOM 2199 N N . LEU A 1 277 ? 68.938 -40.338 -37.559 1.00 36.59 277 LEU A N 1
ATOM 2200 C CA . LEU A 1 277 ? 69.739 -41.396 -38.224 1.00 36.59 277 LEU A CA 1
ATOM 2201 C C . LEU A 1 277 ? 71.262 -41.236 -38.045 1.00 36.59 277 LEU A C 1
ATOM 2203 O O . LEU A 1 277 ? 71.817 -40.143 -38.006 1.00 36.59 277 LEU A O 1
ATOM 2207 N N . LEU A 1 278 ? 71.893 -42.406 -37.936 1.00 43.75 278 LEU A N 1
ATOM 2208 C CA . LEU A 1 278 ? 73.316 -42.707 -37.799 1.00 43.75 278 LEU A CA 1
ATOM 2209 C C . LEU A 1 278 ? 74.181 -42.247 -38.984 1.00 43.75 278 LEU A C 1
ATOM 2211 O O . LEU A 1 278 ? 73.796 -42.449 -40.131 1.00 43.75 278 LEU A O 1
ATOM 2215 N N . SER A 1 279 ? 75.431 -41.872 -38.692 1.00 35.16 279 SER A N 1
ATOM 2216 C CA . SER A 1 279 ? 76.604 -42.339 -39.450 1.00 35.16 279 SER A CA 1
ATOM 2217 C C . SER A 1 279 ? 77.905 -42.103 -38.666 1.00 35.16 279 SER A C 1
ATOM 2219 O O . SER A 1 279 ? 78.267 -40.965 -38.378 1.00 35.16 279 SER A O 1
ATOM 2221 N N . SER A 1 280 ? 78.623 -43.179 -38.343 1.00 36.16 280 SER A N 1
ATOM 2222 C CA . SER A 1 280 ? 80.092 -43.191 -38.176 1.00 36.16 280 SER A CA 1
ATOM 2223 C C . SER A 1 280 ? 80.726 -43.587 -39.532 1.00 36.16 280 SER A C 1
ATOM 2225 O O . SER A 1 280 ? 79.957 -43.831 -40.466 1.00 36.16 280 SER A O 1
ATOM 2227 N N . PRO A 1 281 ? 82.052 -43.818 -39.687 1.00 57.81 281 PRO A N 1
ATOM 2228 C CA . PRO A 1 281 ? 83.231 -43.494 -38.855 1.00 57.81 281 PRO A CA 1
ATOM 2229 C C . PRO A 1 281 ? 84.403 -42.889 -39.683 1.00 57.81 281 PRO A C 1
ATOM 2231 O O . PRO A 1 281 ? 84.393 -43.005 -40.902 1.00 57.81 281 PRO A O 1
ATOM 2234 N N . VAL A 1 282 ? 85.483 -42.388 -39.056 1.00 39.34 282 VAL A N 1
ATOM 2235 C CA . VAL A 1 282 ? 86.851 -42.472 -39.635 1.00 39.34 282 VAL A CA 1
ATOM 2236 C C . VAL A 1 282 ? 87.915 -42.616 -38.531 1.00 39.34 282 VAL A C 1
ATOM 2238 O O . VAL A 1 282 ? 87.939 -41.816 -37.603 1.00 39.34 282 VAL A O 1
ATOM 2241 N N . LYS A 1 283 ? 88.719 -43.677 -38.717 1.00 37.66 283 LYS A N 1
ATOM 2242 C CA . LYS A 1 283 ? 90.059 -44.085 -38.231 1.00 37.66 283 LYS A CA 1
ATOM 2243 C C . LYS A 1 283 ? 90.735 -43.351 -37.075 1.00 37.66 283 LYS A C 1
ATOM 2245 O O . LYS A 1 283 ? 91.024 -42.148 -37.218 1.00 37.66 283 LYS A O 1
#

Solvent-accessible surface area (backbone atoms only — not comparable to full-atom values): 16164 Å² total; per-residue (Å²): 109,66,68,65,51,50,53,55,30,39,71,50,28,50,60,70,67,54,70,67,64,49,64,41,60,68,62,56,48,52,43,50,65,32,81,82,34,42,93,59,65,61,75,42,72,54,73,47,74,47,20,16,51,33,43,18,47,49,50,38,28,47,48,44,53,34,37,52,76,47,55,66,51,75,65,34,84,57,93,64,62,65,63,53,53,50,44,53,56,36,35,77,75,37,41,52,57,26,38,52,52,47,57,52,53,66,66,52,58,57,69,55,24,53,54,39,46,57,49,26,43,51,49,35,47,48,68,42,42,77,54,51,46,82,65,41,33,79,96,43,51,87,56,43,62,62,49,52,43,51,53,43,48,55,48,42,56,57,44,59,57,52,51,69,46,73,42,53,70,43,76,40,83,66,75,88,53,49,92,41,46,40,54,57,86,71,85,84,86,60,87,84,68,75,84,76,70,76,48,67,46,72,94,46,36,34,74,34,38,50,25,32,34,30,36,42,56,91,42,99,54,76,44,84,73,38,66,15,29,22,47,34,51,82,75,43,48,64,23,45,54,49,45,53,54,51,51,53,53,52,52,51,53,53,50,52,50,51,53,56,56,54,65,73,68,73,82,78,86,86,83,82,86,78,83,86,85,89,83,87,87,84,136

pLDDT: mean 84.86, std 16.25, range [35.16, 98.56]

Sequence (283 aa):
MFSDAYTFMEESFAPDLDTSCLAEASIWEAVRNHPSIQHSIPIPSSNSPAAKRMRAAAALIMYSRALAKYIWRPTYITRETDLDKTLASLEAQDPLHEAYARAVLLKISPERQAVCRQSCIKYVVADFMDVMGCLVPEEHRDSFQPGLKQLSEKISDGWFAVQKLQEKVKPSFHFNYLEEWQPLPQTPSSPDQLASSAPGDESSARVVWPTFLYTNPDHETEELLHHGYTITYAQIGDAEKELSRRAVRKTLRLNEQAIAGNKKRRDSGIFLSHGPLLSSPVK